Protein AF-A0ABD0JVI3-F1 (afdb_monomer)

Solvent-accessible surface area (backbone atoms only — not comparable to full-atom values): 17341 Å² total; per-residue (Å²): 143,83,84,86,80,84,86,84,85,86,85,84,91,76,81,87,86,94,75,92,79,89,82,86,84,87,78,83,86,76,82,77,77,78,81,74,70,76,71,63,60,69,48,57,58,53,52,58,70,74,50,75,84,80,76,81,70,103,67,80,91,77,68,73,41,68,15,70,78,82,75,46,75,31,49,61,92,53,28,76,65,41,72,42,73,41,70,68,42,36,59,75,66,72,39,78,67,63,40,38,25,27,53,67,56,49,54,51,51,62,71,44,29,77,44,62,76,41,45,52,67,81,77,37,55,66,47,48,78,75,34,64,59,58,36,50,51,40,52,54,30,49,38,45,50,59,50,44,60,53,39,78,73,29,71,68,41,54,74,71,42,62,76,59,79,43,61,94,48,59,59,51,76,74,44,60,62,52,36,21,60,49,54,68,72,32,36,81,86,50,46,48,66,52,48,52,51,51,49,49,54,52,47,44,42,37,70,71,74,31,68,78,43,42,74,69,42,31,61,27,91,82,54,90,61,81,61,74,42,46,83,73,40,90,62,36,39,64,39,91,88,75,66,51,43,31,42,38,72,60,49,71,78,42,97,64,59,66,68,57,54,54,52,50,55,51,52,57,56,60,63,64,67,77,79,74,78,130

InterPro domains:
  IPR025258 Rubicon Homology Domain [PF13901] (65-264)
  IPR025258 Rubicon Homology Domain [SM01175] (65-267)
  IPR051366 Differentially Expressed in FDCP 8 Homolog [PTHR12326] (61-270)

Sequence (278 aa):
MASKKRTLFDFEFSGGTVKKRKETENVPETSVPASTKPKEHKFQEQWRKKWPWLETSESDGSEARLCEYNGRYYCELCHWNDLMYIPAQILHNWDFEKRKVCRASKQFLKLMMKRAVIRVQDVNPMLFNYVEQLNDIKNLREELLVMKKYIMACPTAMKAKFLLQLSSRPHFVECSDRYSLQDLLDSDDTLIPDLVQVHSSWAQHIKTDCELCQGRGFICELCTNAEVLFPFDNIAVVCSCCSSVMHRICFAQKVMCPKCERRRKRKEQEGTSDSGGS

Secondary structure (DSSP, 8-state):
--------------SS--------PPPP--PPPP---HHHHHHHHHHHHH-TT-----------EE-TTT--EE-TTT---EEE--HHHHHHH-----EEE-HHHHHHHHHHTT---EEHHHH-TTHHHH-HHHHHHHHHHHHHHHHHHHHHT-HHHHHTTGGGGGTT-THHHH-SSEE-HHHHHSIIIIIHHHHHHHHHHHHHIIIII-HHHHTTSEE-TTSS--PEE-TT-TTEEE-TTT--EEEHHHHHT-SS-HHHHHHHHHHHHHHHTTS---

Structure (mmCIF, N/CA/C/O backbone):
data_AF-A0ABD0JVI3-F1
#
_entry.id   AF-A0ABD0JVI3-F1
#
loop_
_atom_site.group_PDB
_atom_site.id
_atom_site.type_symbol
_atom_site.label_atom_id
_atom_site.label_alt_id
_atom_site.label_comp_id
_atom_site.label_asym_id
_atom_site.label_entity_id
_atom_site.label_seq_id
_atom_site.pdbx_PDB_ins_code
_atom_site.Cartn_x
_atom_site.Cartn_y
_atom_site.Cartn_z
_atom_site.occupancy
_atom_site.B_iso_or_equiv
_atom_site.auth_seq_id
_atom_site.auth_comp_id
_atom_site.auth_asym_id
_atom_site.auth_atom_id
_atom_site.pdbx_PDB_model_num
ATOM 1 N N . MET A 1 1 ? 40.944 -8.364 -2.809 1.00 33.41 1 MET A N 1
ATOM 2 C CA . MET A 1 1 ? 40.485 -9.354 -1.813 1.00 33.41 1 MET A CA 1
ATOM 3 C C . MET A 1 1 ? 39.556 -8.657 -0.833 1.00 33.41 1 MET A C 1
ATOM 5 O O . MET A 1 1 ? 40.026 -7.901 0.002 1.00 33.41 1 MET A O 1
ATOM 9 N N . ALA A 1 2 ? 38.247 -8.838 -0.988 1.00 26.80 2 ALA A N 1
ATOM 10 C CA . ALA A 1 2 ? 37.247 -8.315 -0.063 1.00 26.80 2 ALA A CA 1
ATOM 11 C C . ALA A 1 2 ? 36.186 -9.405 0.121 1.00 26.80 2 ALA A C 1
ATOM 13 O O . ALA A 1 2 ? 35.444 -9.715 -0.806 1.00 26.80 2 ALA A O 1
ATOM 14 N N . SER A 1 3 ? 36.187 -10.042 1.291 1.00 26.81 3 SER A N 1
ATOM 15 C CA . SER A 1 3 ? 35.256 -11.110 1.655 1.00 26.81 3 SER A CA 1
ATOM 16 C C . SER A 1 3 ? 34.024 -10.482 2.315 1.00 26.81 3 SER A C 1
ATOM 18 O O . SER A 1 3 ? 34.158 -9.755 3.303 1.00 26.81 3 SER A O 1
ATOM 20 N N . LYS A 1 4 ? 32.827 -10.707 1.758 1.00 31.22 4 LYS A N 1
ATOM 21 C CA . LYS A 1 4 ? 31.562 -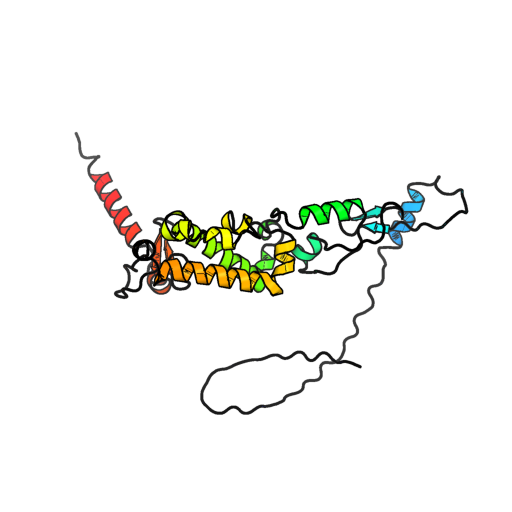10.287 2.382 1.00 31.22 4 LYS A CA 1
ATOM 22 C C . LYS A 1 4 ? 31.220 -11.271 3.503 1.00 31.22 4 LYS A C 1
ATOM 24 O O . LYS A 1 4 ? 30.925 -12.431 3.240 1.00 31.22 4 LYS A O 1
ATOM 29 N N . LYS A 1 5 ? 31.247 -10.799 4.752 1.00 28.02 5 LYS A N 1
ATOM 30 C CA . LYS A 1 5 ? 30.757 -11.543 5.920 1.00 28.02 5 LYS A CA 1
ATOM 31 C C . LYS A 1 5 ? 29.237 -11.417 5.996 1.00 28.02 5 LYS A C 1
ATOM 33 O O . LYS A 1 5 ? 28.717 -10.305 5.971 1.00 28.02 5 LYS A O 1
ATOM 38 N N . ARG A 1 6 ? 28.542 -12.547 6.113 1.00 29.38 6 ARG A N 1
ATOM 39 C CA . ARG A 1 6 ? 27.110 -12.617 6.423 1.00 29.38 6 ARG A CA 1
ATOM 40 C C . ARG A 1 6 ? 26.986 -12.777 7.941 1.00 29.38 6 ARG A C 1
ATOM 42 O O . ARG A 1 6 ? 27.551 -13.713 8.495 1.00 29.38 6 ARG A O 1
ATOM 49 N N . THR A 1 7 ? 26.330 -11.841 8.616 1.00 28.98 7 THR A N 1
ATOM 50 C CA . THR A 1 7 ? 26.060 -11.905 10.061 1.00 28.98 7 THR A CA 1
ATOM 51 C C . THR A 1 7 ? 24.630 -12.378 10.277 1.00 28.98 7 THR A C 1
ATOM 53 O O . THR A 1 7 ? 23.699 -11.659 9.926 1.00 28.98 7 THR A O 1
ATOM 56 N N . LEU A 1 8 ? 24.471 -13.577 10.833 1.00 28.83 8 LEU A N 1
ATOM 57 C CA . LEU A 1 8 ? 23.218 -14.064 11.412 1.00 28.83 8 LEU A CA 1
ATOM 58 C C . LEU A 1 8 ? 23.201 -13.680 12.898 1.00 28.83 8 LEU A C 1
ATOM 60 O O . LEU A 1 8 ? 24.200 -13.874 13.592 1.00 28.83 8 LEU A O 1
ATOM 64 N N . PHE A 1 9 ? 22.098 -13.091 13.356 1.00 26.09 9 PHE A N 1
ATOM 65 C CA . PHE A 1 9 ? 21.838 -12.788 14.762 1.00 26.09 9 PHE A CA 1
ATOM 66 C C . PHE A 1 9 ? 20.631 -13.612 15.202 1.00 26.09 9 PHE A C 1
ATOM 68 O O . PHE A 1 9 ? 19.505 -13.247 14.881 1.00 26.09 9 PHE A O 1
ATOM 75 N N . ASP A 1 10 ? 20.877 -14.682 15.953 1.00 27.50 10 ASP A N 1
ATOM 76 C CA . ASP A 1 10 ? 19.831 -15.372 16.702 1.00 27.50 10 ASP A CA 1
ATOM 77 C C . ASP A 1 10 ? 19.814 -14.830 18.137 1.00 27.50 10 ASP A C 1
ATOM 79 O O . ASP A 1 10 ? 20.847 -14.764 18.811 1.00 27.50 10 ASP A O 1
ATOM 83 N N . PHE A 1 11 ? 18.637 -14.404 18.593 1.00 25.98 11 PHE A N 1
ATOM 84 C CA . PHE A 1 11 ? 18.375 -13.997 19.972 1.00 25.98 11 PHE A CA 1
ATOM 85 C C . PHE A 1 11 ? 17.421 -15.010 20.608 1.00 25.98 11 PHE A C 1
ATOM 87 O O . PHE A 1 11 ? 16.213 -14.942 20.397 1.00 25.98 11 PHE A O 1
ATOM 94 N N . GLU A 1 12 ? 17.952 -15.911 21.432 1.00 26.77 12 GLU A N 1
ATOM 95 C CA . GLU A 1 12 ? 17.144 -16.668 22.391 1.00 26.77 12 GLU A CA 1
ATOM 96 C C . GLU A 1 12 ? 17.193 -15.987 23.764 1.00 26.77 12 GLU A C 1
ATOM 98 O O . GLU A 1 12 ? 18.259 -15.699 24.316 1.00 26.77 12 GLU A O 1
ATOM 103 N N . PHE A 1 13 ? 16.009 -15.697 24.309 1.00 27.11 13 PHE A N 1
ATOM 104 C CA . PHE A 1 13 ? 15.822 -15.054 25.605 1.00 27.11 13 PHE A CA 1
ATOM 105 C C . PHE A 1 13 ? 15.526 -16.096 26.687 1.00 27.11 13 PHE A C 1
ATOM 107 O O . PHE A 1 13 ? 14.395 -16.554 26.829 1.00 27.11 13 PHE A O 1
ATOM 114 N N . SER A 1 14 ? 16.518 -16.381 27.530 1.00 27.84 14 SER A N 1
ATOM 115 C CA . SER A 1 14 ? 16.278 -16.862 28.893 1.00 27.84 14 SER A CA 1
ATOM 116 C C . SER A 1 14 ? 17.478 -16.567 29.798 1.00 27.84 14 SER A C 1
ATOM 118 O O . SER A 1 14 ? 18.536 -17.163 29.641 1.00 27.84 14 SER A O 1
ATOM 120 N N . GLY A 1 15 ? 17.285 -15.651 30.754 1.00 28.50 15 GLY A N 1
ATOM 121 C CA . GLY A 1 15 ? 18.024 -15.569 32.020 1.00 28.50 15 GLY A CA 1
ATOM 122 C C . GLY A 1 15 ? 19.539 -15.322 31.980 1.00 28.50 15 GLY A C 1
ATOM 123 O O . GLY A 1 15 ? 20.313 -16.264 31.986 1.00 28.50 15 GLY A O 1
ATOM 124 N N . GLY A 1 16 ? 19.939 -14.050 32.118 1.00 31.72 16 GLY A N 1
ATOM 125 C CA . GLY A 1 16 ? 21.128 -13.616 32.873 1.00 31.72 16 GLY A CA 1
ATOM 126 C C . GLY A 1 16 ? 22.520 -14.075 32.401 1.00 31.72 16 GLY A C 1
ATOM 127 O O . GLY A 1 16 ? 22.910 -15.216 32.590 1.00 31.72 16 GLY A O 1
ATOM 128 N N . THR A 1 17 ? 23.339 -13.101 31.979 1.00 26.56 17 THR A N 1
ATOM 129 C CA . THR A 1 17 ? 24.776 -13.148 31.601 1.00 26.56 17 THR A CA 1
ATOM 130 C C . THR A 1 17 ? 25.114 -13.476 30.137 1.00 26.56 17 THR A C 1
ATOM 132 O O . THR A 1 17 ? 25.025 -14.600 29.660 1.00 26.56 17 THR A O 1
ATOM 135 N N . VAL A 1 18 ? 25.580 -12.440 29.426 1.00 25.59 18 VAL A N 1
ATOM 136 C CA . VAL A 1 18 ? 26.026 -12.470 28.024 1.00 25.59 18 VAL A CA 1
ATOM 137 C C . VAL A 1 18 ? 27.458 -13.009 27.943 1.00 25.59 18 VAL A C 1
ATOM 139 O O . VAL A 1 18 ? 28.396 -12.355 28.400 1.00 25.59 18 VAL A O 1
ATOM 142 N N . LYS A 1 19 ? 27.656 -14.169 27.306 1.00 27.31 19 LYS A N 1
ATOM 143 C CA . LYS A 1 19 ? 28.977 -14.647 26.862 1.00 27.31 19 LYS A CA 1
ATOM 144 C C . LYS A 1 19 ? 28.991 -14.779 25.337 1.00 27.31 19 LYS A C 1
ATOM 146 O O . LYS A 1 19 ? 28.257 -15.575 24.768 1.00 27.31 19 LYS A O 1
ATOM 151 N N . LYS A 1 20 ? 29.853 -13.995 24.678 1.00 26.52 20 LYS A N 1
ATOM 152 C CA . LYS A 1 20 ? 30.135 -14.074 23.233 1.00 26.52 20 LYS A CA 1
ATOM 153 C C . LYS A 1 20 ? 30.897 -15.367 22.930 1.00 26.52 20 LYS A C 1
ATOM 155 O O . LYS A 1 20 ? 32.053 -15.486 23.333 1.00 26.52 20 LYS A O 1
ATOM 160 N N . ARG A 1 21 ? 30.306 -16.286 22.165 1.00 25.83 21 ARG A N 1
ATOM 161 C CA . ARG A 1 21 ? 31.042 -17.380 21.515 1.00 25.83 21 ARG A CA 1
ATOM 162 C C . ARG A 1 21 ? 31.181 -17.059 20.026 1.00 25.83 21 ARG A C 1
ATOM 164 O O . ARG A 1 21 ? 30.197 -16.738 19.373 1.00 25.83 21 ARG A O 1
ATOM 171 N N . LYS A 1 22 ? 32.416 -17.064 19.514 1.00 27.80 22 LYS A N 1
ATOM 172 C CA . LYS A 1 22 ? 32.714 -17.006 18.076 1.00 27.80 22 LYS A CA 1
ATOM 173 C C . LYS A 1 22 ? 32.883 -18.444 17.600 1.00 27.80 22 LYS A C 1
ATOM 175 O O . LYS A 1 22 ? 33.855 -19.077 17.997 1.00 27.80 22 LYS A O 1
ATOM 180 N N . GLU A 1 23 ? 31.987 -18.923 16.753 1.00 26.25 23 GLU A N 1
ATOM 181 C CA . GLU A 1 23 ? 32.230 -20.105 15.927 1.00 26.25 23 GLU A CA 1
ATOM 182 C C . GLU A 1 23 ? 32.346 -19.636 14.473 1.00 26.25 23 GLU A C 1
ATOM 184 O O . GLU A 1 23 ? 31.558 -18.821 13.994 1.00 26.25 23 GLU A O 1
ATOM 189 N N . THR A 1 24 ? 33.425 -20.052 13.815 1.00 26.64 24 THR A N 1
ATOM 190 C CA . THR A 1 24 ? 33.728 -19.746 12.415 1.00 26.64 24 THR A CA 1
ATOM 191 C C . THR A 1 24 ? 33.641 -21.044 11.631 1.00 26.64 24 THR A C 1
ATOM 193 O O . THR A 1 24 ? 34.538 -21.877 11.749 1.00 26.64 24 THR A O 1
ATOM 196 N N . GLU A 1 25 ? 32.595 -21.212 10.828 1.00 27.98 25 GLU A N 1
ATOM 197 C CA . GLU A 1 25 ? 32.540 -22.273 9.824 1.00 27.98 25 GLU A CA 1
ATOM 198 C C . GLU A 1 25 ? 33.025 -21.743 8.471 1.00 27.98 25 GLU A C 1
ATOM 200 O O . GLU A 1 25 ? 32.581 -20.698 7.989 1.00 27.98 25 GLU A O 1
ATOM 205 N N . ASN A 1 26 ? 33.967 -22.470 7.867 1.00 27.17 26 ASN A N 1
ATOM 206 C CA . ASN A 1 26 ? 34.403 -22.270 6.489 1.00 27.17 26 ASN A CA 1
ATOM 207 C C . ASN A 1 26 ? 33.491 -23.086 5.567 1.00 27.17 26 ASN A C 1
ATOM 209 O O . ASN A 1 26 ? 33.510 -24.314 5.614 1.00 27.17 26 ASN A O 1
ATOM 213 N N . VAL A 1 27 ? 32.740 -22.409 4.698 1.00 29.73 27 VAL A N 1
ATOM 214 C CA . VAL A 1 27 ? 31.990 -23.045 3.606 1.00 29.73 27 VAL A CA 1
ATOM 215 C C . VAL A 1 27 ? 32.856 -23.002 2.338 1.00 29.73 27 VAL A C 1
ATOM 217 O O . VAL A 1 27 ? 33.353 -21.924 2.002 1.00 29.73 27 VAL A O 1
ATOM 220 N N . PRO A 1 28 ? 33.075 -24.128 1.632 1.00 25.33 28 PRO A N 1
ATOM 221 C CA . PRO A 1 28 ? 33.889 -24.139 0.422 1.00 25.33 28 PRO A CA 1
ATOM 222 C C . PRO A 1 28 ? 33.171 -23.450 -0.748 1.00 25.33 28 PRO A C 1
ATOM 224 O O . PRO A 1 28 ? 31.979 -23.659 -0.973 1.00 25.33 28 PRO A O 1
ATOM 227 N N . GLU A 1 29 ? 33.917 -22.643 -1.509 1.00 25.50 29 GLU A N 1
ATOM 228 C CA . GLU A 1 29 ? 33.473 -22.021 -2.761 1.00 25.50 29 GLU A CA 1
ATOM 229 C C . GLU A 1 29 ? 33.146 -23.099 -3.805 1.00 25.50 29 GLU A C 1
ATOM 231 O O . GLU A 1 29 ? 34.035 -23.676 -4.431 1.00 25.50 29 GLU A O 1
ATOM 236 N N . THR A 1 30 ? 31.860 -23.356 -4.038 1.00 28.44 30 THR A N 1
ATOM 237 C CA . THR A 1 30 ? 31.423 -24.032 -5.262 1.00 28.44 30 THR A CA 1
ATOM 238 C C . THR A 1 30 ? 31.371 -23.003 -6.384 1.00 28.44 30 THR A C 1
ATOM 240 O O . THR A 1 30 ? 30.530 -22.101 -6.384 1.00 28.44 30 THR A O 1
ATOM 243 N N . SER A 1 31 ? 32.294 -23.134 -7.331 1.00 28.42 31 SER A N 1
ATOM 244 C CA . SER A 1 31 ? 32.354 -22.361 -8.564 1.00 28.42 31 SER A CA 1
ATOM 245 C C . SER A 1 31 ? 31.049 -22.491 -9.356 1.00 28.42 31 SER A C 1
ATOM 247 O O . SER A 1 31 ? 30.646 -23.572 -9.781 1.00 28.42 31 SER A O 1
ATOM 249 N N . VAL A 1 32 ? 30.376 -21.361 -9.568 1.00 28.97 32 VAL A N 1
ATOM 250 C CA . VAL A 1 32 ? 29.247 -21.261 -10.498 1.00 28.97 32 VAL A CA 1
ATOM 251 C C . VAL A 1 32 ? 29.809 -21.379 -11.922 1.00 28.97 32 VAL A C 1
ATOM 253 O O . VAL A 1 32 ? 30.699 -20.597 -12.271 1.00 28.97 32 VAL A O 1
ATOM 256 N N . PRO A 1 33 ? 29.339 -22.311 -12.773 1.00 25.81 33 PRO A N 1
ATOM 257 C CA . PRO A 1 33 ? 29.774 -22.355 -14.160 1.00 25.81 33 PRO A CA 1
ATOM 258 C C . PRO A 1 33 ? 29.247 -21.119 -14.891 1.00 25.81 33 PRO A C 1
ATOM 260 O O . PRO A 1 33 ? 28.065 -20.784 -14.789 1.00 25.81 33 PRO A O 1
ATOM 263 N N . ALA A 1 34 ? 30.120 -20.458 -15.651 1.00 29.52 34 ALA A N 1
ATOM 264 C CA . ALA A 1 34 ? 29.747 -19.393 -16.570 1.00 29.52 34 ALA A CA 1
ATOM 265 C C . ALA A 1 34 ? 28.571 -19.850 -17.447 1.00 29.52 34 ALA A C 1
ATOM 267 O O . ALA A 1 34 ? 28.660 -20.882 -18.118 1.00 29.52 34 ALA A O 1
ATOM 268 N N . SER A 1 35 ? 27.469 -19.092 -17.440 1.00 28.09 35 SER A N 1
ATOM 269 C CA . SER A 1 35 ? 26.328 -19.372 -18.306 1.00 28.09 35 SER A CA 1
ATOM 270 C C . SER A 1 35 ? 26.786 -19.229 -19.754 1.00 28.09 35 SER A C 1
ATOM 272 O O . SER A 1 35 ? 26.953 -18.123 -20.277 1.00 28.09 35 SER A O 1
ATOM 274 N N . THR A 1 36 ? 27.032 -20.358 -20.406 1.00 34.19 36 THR A N 1
ATOM 275 C CA . THR A 1 36 ? 27.222 -20.405 -21.847 1.00 34.19 36 THR A CA 1
ATOM 276 C C . THR A 1 36 ? 25.975 -19.820 -22.510 1.00 34.19 36 THR A C 1
ATOM 278 O O . THR A 1 36 ? 24.863 -19.934 -21.993 1.00 34.19 36 THR A O 1
ATOM 281 N N . LYS A 1 37 ? 26.165 -19.159 -23.655 1.00 36.03 37 LYS A N 1
ATOM 282 C CA . LYS A 1 37 ? 25.135 -18.495 -24.467 1.00 36.03 37 LYS A CA 1
ATOM 283 C C . LYS A 1 37 ? 24.654 -19.386 -25.637 1.00 36.03 37 LYS A C 1
ATOM 285 O O . LYS A 1 37 ? 24.799 -18.988 -26.790 1.00 36.03 37 LYS A O 1
ATOM 290 N N . PRO A 1 38 ? 24.077 -20.590 -25.441 1.00 29.91 38 PRO A N 1
ATOM 291 C CA . PRO A 1 38 ? 23.700 -21.443 -26.569 1.00 29.91 38 PRO A CA 1
ATOM 292 C C . PRO A 1 38 ? 22.434 -20.967 -27.306 1.00 29.91 38 PRO A C 1
ATOM 294 O O . PRO A 1 38 ? 22.152 -21.453 -28.399 1.00 29.91 38 PRO A O 1
ATOM 297 N N . LYS A 1 39 ? 21.663 -20.016 -26.753 1.00 36.94 39 LYS A N 1
ATOM 298 C CA . LYS A 1 39 ? 20.431 -19.498 -27.386 1.00 36.94 39 LYS A CA 1
ATOM 299 C C . LYS A 1 39 ? 20.662 -18.333 -28.355 1.00 36.94 39 LYS A C 1
ATOM 301 O O . LYS A 1 39 ? 19.826 -18.103 -29.220 1.00 36.94 39 LYS A O 1
ATOM 306 N N . GLU A 1 40 ? 21.787 -17.633 -28.236 1.00 42.22 40 GLU A N 1
ATOM 307 C CA . GLU A 1 40 ? 22.090 -16.436 -29.032 1.00 42.22 40 GLU A CA 1
ATOM 308 C C . GLU A 1 40 ? 22.545 -16.814 -30.457 1.00 42.22 40 GLU A C 1
ATOM 310 O O . GLU A 1 40 ? 22.120 -16.207 -31.437 1.00 42.22 40 GLU A O 1
ATOM 315 N N . HIS A 1 41 ? 23.293 -17.915 -30.590 1.00 42.81 41 HIS A N 1
ATOM 316 C CA . HIS A 1 41 ? 23.870 -18.362 -31.864 1.00 42.81 41 HIS A CA 1
ATOM 317 C C . HIS A 1 41 ? 22.848 -19.022 -32.815 1.00 42.81 41 HIS A C 1
ATOM 319 O O . HIS A 1 41 ? 22.836 -18.747 -34.012 1.00 42.81 41 HIS A O 1
ATOM 325 N N . LYS A 1 42 ? 21.930 -19.854 -32.292 1.00 41.06 42 LYS A N 1
ATOM 326 C CA . LYS A 1 42 ? 20.936 -20.577 -33.120 1.00 41.06 42 LYS A CA 1
ATOM 327 C C . LYS A 1 42 ? 19.895 -19.665 -33.785 1.00 41.06 42 LYS A C 1
ATOM 329 O O . LYS A 1 42 ? 19.273 -20.065 -34.765 1.00 41.06 42 LYS A O 1
ATOM 334 N N . PHE A 1 43 ? 19.682 -18.457 -33.262 1.00 45.91 43 PHE A N 1
ATOM 335 C CA . PHE A 1 43 ? 18.691 -17.520 -33.798 1.00 45.91 43 PHE A CA 1
ATOM 336 C C . PHE A 1 43 ? 19.290 -16.520 -34.801 1.00 45.91 43 PHE A C 1
ATOM 338 O O . PHE A 1 43 ? 18.611 -16.135 -35.753 1.00 45.91 43 PHE A O 1
ATOM 345 N N . GLN A 1 44 ? 20.576 -16.168 -34.665 1.00 47.25 44 GLN A N 1
ATOM 346 C CA . GLN A 1 44 ? 21.300 -15.369 -35.668 1.00 47.25 44 GLN A CA 1
ATOM 347 C C . GLN A 1 44 ? 21.302 -16.047 -37.055 1.00 47.25 44 GLN A C 1
ATOM 349 O O . GLN A 1 44 ? 21.177 -15.375 -38.079 1.00 47.25 44 GLN A O 1
ATOM 354 N N . GLU A 1 45 ? 21.342 -17.382 -37.104 1.00 48.72 45 GLU A N 1
ATOM 355 C CA . GLU A 1 45 ? 21.198 -18.152 -38.351 1.00 48.72 45 GLU A CA 1
ATOM 356 C C . GLU A 1 45 ? 19.783 -18.083 -38.955 1.00 48.72 45 GLU A C 1
ATOM 358 O O . GLU A 1 45 ? 19.630 -18.054 -40.177 1.00 48.72 45 GLU A O 1
ATOM 363 N N . GLN A 1 46 ? 18.733 -18.018 -38.125 1.00 47.62 46 GLN A N 1
ATOM 364 C CA . GLN A 1 46 ? 17.357 -17.811 -38.602 1.00 47.62 46 GLN A CA 1
ATOM 365 C C . GLN A 1 46 ? 17.156 -16.412 -39.197 1.00 47.62 46 GLN A C 1
ATOM 367 O O . GLN A 1 46 ? 16.352 -16.254 -40.115 1.00 47.62 46 GLN A O 1
ATOM 372 N N . TRP A 1 47 ? 17.899 -15.415 -38.712 1.00 54.09 47 TRP A N 1
ATOM 373 C CA . TRP A 1 47 ? 17.864 -14.041 -39.215 1.00 54.09 47 TRP A CA 1
ATOM 374 C C . TRP A 1 47 ? 18.371 -13.952 -40.661 1.00 54.09 47 TRP A C 1
ATOM 376 O O . TRP A 1 47 ? 17.658 -13.442 -41.526 1.00 54.09 47 TRP A O 1
ATOM 386 N N . ARG A 1 48 ? 19.531 -14.564 -40.947 1.00 51.97 48 ARG A N 1
ATOM 387 C CA . ARG A 1 48 ? 20.106 -14.656 -42.306 1.00 51.97 48 ARG A CA 1
ATOM 388 C C . ARG A 1 48 ? 19.174 -15.343 -43.308 1.00 51.97 48 ARG A C 1
ATOM 390 O O . ARG A 1 48 ? 19.102 -14.944 -44.462 1.00 51.97 48 ARG A O 1
ATOM 397 N N . LYS A 1 49 ? 18.400 -16.336 -42.859 1.00 55.44 49 LYS A N 1
ATOM 398 C CA . LYS A 1 49 ? 17.440 -17.054 -43.716 1.00 55.44 49 LYS A CA 1
ATOM 399 C C . LYS A 1 49 ? 16.167 -16.264 -44.028 1.00 55.44 49 LYS A C 1
ATOM 401 O O . LYS A 1 49 ? 15.520 -16.549 -45.031 1.00 55.44 49 LYS A O 1
ATOM 406 N N . LYS A 1 50 ? 15.768 -15.316 -43.173 1.00 45.38 50 LYS A N 1
ATOM 407 C CA . LYS A 1 50 ? 14.468 -14.630 -43.277 1.00 45.38 50 LYS A CA 1
ATOM 408 C C . LYS A 1 50 ? 14.508 -13.366 -44.144 1.00 45.38 50 LYS A C 1
ATOM 410 O O . LYS A 1 50 ? 13.444 -12.891 -44.527 1.00 45.38 50 LYS A O 1
ATOM 415 N N . TRP A 1 51 ? 15.694 -12.837 -44.463 1.00 50.38 51 TRP A N 1
ATOM 416 C CA . TRP A 1 51 ? 15.850 -11.630 -45.289 1.00 50.38 51 TRP A CA 1
ATOM 417 C C . TRP A 1 51 ? 17.090 -11.700 -46.215 1.00 50.38 51 TRP A C 1
ATOM 419 O O . TRP A 1 51 ? 18.057 -10.970 -46.004 1.00 50.38 51 TRP A O 1
ATOM 429 N N . PRO A 1 52 ? 17.084 -12.571 -47.245 1.00 45.66 52 PRO A N 1
ATOM 430 C CA . PRO A 1 52 ? 18.277 -12.910 -48.042 1.00 45.66 52 PRO A CA 1
ATOM 431 C C . PRO A 1 52 ? 18.860 -11.769 -48.893 1.00 45.66 52 PRO A C 1
ATOM 433 O O . PRO A 1 52 ? 19.968 -11.875 -49.395 1.00 45.66 52 PRO A O 1
ATOM 436 N N . TRP A 1 53 ? 18.115 -10.680 -49.086 1.00 44.16 53 TRP A N 1
ATOM 437 C CA . TRP A 1 53 ? 18.491 -9.531 -49.924 1.00 44.16 53 TRP A CA 1
ATOM 438 C C . TRP A 1 53 ? 19.133 -8.376 -49.138 1.00 44.16 53 TRP A C 1
ATOM 440 O O . TRP A 1 53 ? 19.391 -7.322 -49.709 1.00 44.16 53 TRP A O 1
ATOM 450 N N . LEU A 1 54 ? 19.404 -8.551 -47.838 1.00 44.44 54 LEU A N 1
ATOM 451 C CA . LEU A 1 54 ? 20.213 -7.614 -47.041 1.00 44.44 54 LEU A CA 1
ATOM 452 C C . LEU A 1 54 ? 21.714 -7.968 -47.081 1.00 44.44 54 LEU A C 1
ATOM 454 O O . LEU A 1 54 ? 22.444 -7.688 -46.138 1.00 44.44 54 LEU A O 1
ATOM 458 N N . GLU A 1 55 ? 22.174 -8.616 -48.149 1.00 48.16 55 GLU A N 1
ATOM 459 C CA . GLU A 1 55 ? 23.583 -8.945 -48.378 1.00 48.16 55 GLU A CA 1
ATOM 460 C C . GLU A 1 55 ? 24.057 -8.308 -49.688 1.00 48.16 55 GLU A C 1
ATOM 462 O O . GLU A 1 55 ? 24.357 -9.009 -50.639 1.00 48.16 55 GLU A O 1
ATOM 467 N N . THR A 1 56 ? 24.125 -6.975 -49.745 1.00 45.97 56 THR A N 1
ATOM 468 C CA . THR A 1 56 ? 25.062 -6.260 -50.636 1.00 45.97 56 THR A CA 1
ATOM 469 C C . THR A 1 56 ? 25.228 -4.810 -50.184 1.00 45.97 56 THR A C 1
ATOM 471 O O . THR A 1 56 ? 24.583 -3.904 -50.706 1.00 45.97 56 THR A O 1
ATOM 474 N N . SER A 1 57 ? 26.115 -4.602 -49.217 1.00 39.06 57 SER A N 1
ATOM 475 C CA . SER A 1 57 ? 27.045 -3.467 -49.181 1.00 39.06 57 SER A CA 1
ATOM 476 C C . SER A 1 57 ? 28.030 -3.723 -48.043 1.00 39.06 57 SER A C 1
ATOM 478 O O . SER A 1 57 ? 27.625 -3.772 -46.883 1.00 39.06 57 SER A O 1
ATOM 480 N N . GLU A 1 58 ? 29.311 -3.905 -48.366 1.00 48.91 58 GLU A N 1
ATOM 481 C CA . GLU A 1 58 ? 30.425 -3.923 -47.407 1.00 48.91 58 GLU A CA 1
ATOM 482 C C . GLU A 1 58 ? 30.625 -2.527 -46.787 1.00 48.91 58 GLU A C 1
ATOM 484 O O . GLU A 1 58 ? 31.634 -1.856 -46.993 1.00 48.91 58 GLU A O 1
ATOM 489 N N . SER A 1 59 ? 29.633 -2.061 -46.032 1.00 43.47 59 SER A N 1
ATOM 490 C CA . SER A 1 59 ? 29.702 -0.825 -45.265 1.00 43.47 59 SER A CA 1
ATOM 491 C C . SER A 1 59 ? 28.958 -0.989 -43.940 1.00 43.47 59 SER A C 1
ATOM 493 O O . SER A 1 59 ? 27.731 -0.967 -43.893 1.00 43.47 59 SER A O 1
ATOM 495 N N . ASP A 1 60 ? 29.771 -1.106 -42.895 1.00 46.03 60 ASP A N 1
ATOM 496 C CA . ASP A 1 60 ? 29.493 -0.879 -41.476 1.00 46.03 60 ASP A CA 1
ATOM 497 C C . ASP A 1 60 ? 28.601 -1.903 -40.741 1.00 46.03 60 ASP A C 1
ATOM 499 O O . ASP A 1 60 ? 27.381 -1.992 -40.893 1.00 46.03 60 ASP A O 1
ATOM 503 N N . GLY A 1 61 ? 29.259 -2.710 -39.907 1.00 56.50 61 GLY A N 1
ATOM 504 C CA . GLY A 1 61 ? 28.684 -3.822 -39.159 1.00 56.50 61 GLY A CA 1
ATOM 505 C C . GLY A 1 61 ? 27.827 -3.373 -37.981 1.00 56.50 61 GLY A C 1
ATOM 506 O O . GLY A 1 61 ? 28.291 -3.352 -36.845 1.00 56.50 61 GLY A O 1
ATOM 507 N N . SER A 1 62 ? 26.552 -3.083 -38.226 1.00 64.50 62 SER A N 1
ATOM 508 C CA . SER A 1 62 ? 25.606 -2.810 -37.141 1.00 64.50 62 SER A CA 1
ATOM 509 C C . SER A 1 62 ? 24.944 -4.119 -36.676 1.00 64.50 62 SER A C 1
ATOM 511 O O . SER A 1 62 ? 24.056 -4.655 -37.348 1.00 64.50 62 SER A O 1
ATOM 513 N N . GLU A 1 63 ? 25.379 -4.663 -35.536 1.00 83.00 63 GLU A N 1
ATOM 514 C CA . GLU A 1 63 ? 24.783 -5.864 -34.935 1.00 83.00 63 GLU A CA 1
ATOM 515 C C . GLU A 1 63 ? 23.388 -5.547 -34.363 1.00 83.00 63 GLU A C 1
ATOM 517 O O . GLU A 1 63 ? 23.176 -4.538 -33.682 1.00 83.00 63 GLU A O 1
ATOM 522 N N . ALA A 1 64 ? 22.407 -6.415 -34.627 1.00 90.56 64 ALA A N 1
ATOM 523 C CA . ALA A 1 64 ? 21.059 -6.249 -34.093 1.00 90.56 64 ALA A CA 1
ATOM 524 C C . ALA A 1 64 ? 21.046 -6.405 -32.559 1.00 90.56 64 ALA A C 1
ATOM 526 O O . ALA A 1 64 ? 21.550 -7.382 -32.010 1.00 90.56 64 ALA A O 1
ATOM 527 N N . ARG A 1 65 ? 20.402 -5.471 -31.852 1.00 94.56 65 ARG A N 1
ATOM 528 C CA . ARG A 1 65 ? 20.363 -5.411 -30.380 1.00 94.56 65 ARG A CA 1
ATOM 529 C C . ARG A 1 65 ? 19.014 -5.889 -29.841 1.00 94.56 65 ARG A C 1
ATOM 531 O O . ARG A 1 65 ? 17.967 -5.439 -30.310 1.00 94.56 65 ARG A O 1
ATOM 538 N N . LEU A 1 66 ? 19.026 -6.778 -28.847 1.00 96.31 66 LEU A N 1
ATOM 539 C CA . LEU A 1 66 ? 17.821 -7.305 -28.196 1.00 96.31 66 LEU A CA 1
ATOM 540 C C . LEU A 1 66 ? 17.278 -6.328 -27.143 1.00 96.31 66 LEU A C 1
ATOM 542 O O . LEU A 1 66 ? 17.997 -5.942 -26.227 1.00 96.31 66 LEU A O 1
ATOM 546 N N . CYS A 1 67 ? 15.987 -5.997 -27.225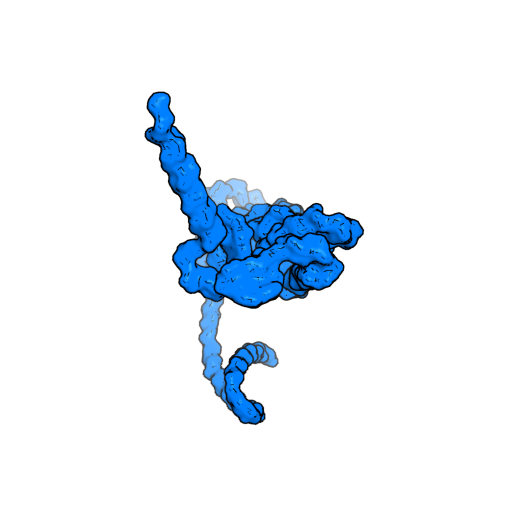 1.00 97.38 67 CYS A N 1
ATOM 547 C CA . CYS A 1 67 ? 15.274 -5.306 -26.155 1.00 97.38 67 CYS A CA 1
ATOM 548 C C . CYS A 1 67 ? 14.724 -6.317 -25.142 1.00 97.38 67 CYS A C 1
ATOM 550 O O . CYS A 1 67 ? 13.791 -7.063 -25.445 1.00 97.38 67 CYS A O 1
ATOM 552 N N . GLU A 1 68 ? 15.218 -6.274 -23.908 1.00 96.88 68 GLU A N 1
ATOM 553 C CA . GLU A 1 68 ? 14.819 -7.226 -22.860 1.00 96.88 68 GLU A CA 1
ATOM 554 C C . GLU A 1 68 ? 13.389 -7.007 -22.333 1.00 96.88 68 GLU A C 1
ATOM 556 O O . GLU A 1 68 ? 12.820 -7.899 -21.714 1.00 96.88 68 GLU A O 1
ATOM 561 N N . TYR A 1 69 ? 12.771 -5.851 -22.605 1.00 96.88 69 TYR A N 1
ATOM 562 C CA . TYR A 1 69 ? 11.383 -5.587 -22.208 1.00 96.88 69 TYR A CA 1
ATOM 563 C C . TYR A 1 69 ? 10.356 -6.313 -23.088 1.00 96.88 69 TYR A C 1
ATOM 565 O O . TYR A 1 69 ? 9.400 -6.883 -22.574 1.00 96.88 69 TYR A O 1
ATOM 573 N N . ASN A 1 70 ? 10.525 -6.269 -24.413 1.00 95.31 70 ASN A N 1
ATOM 574 C CA . ASN A 1 70 ? 9.540 -6.807 -25.360 1.00 95.31 70 ASN A CA 1
ATOM 575 C C . ASN A 1 70 ? 10.043 -8.017 -26.164 1.00 95.31 70 ASN A C 1
ATOM 577 O O . ASN A 1 70 ? 9.293 -8.556 -26.978 1.00 95.31 70 ASN A O 1
ATOM 581 N N . GLY A 1 71 ? 11.302 -8.423 -25.965 1.00 95.12 71 GLY A N 1
ATOM 582 C CA . GLY A 1 71 ? 11.911 -9.595 -26.592 1.00 95.12 71 GLY A CA 1
ATOM 583 C C . GLY A 1 71 ? 12.216 -9.449 -28.085 1.00 95.12 71 GLY A C 1
ATOM 584 O O . GLY A 1 71 ? 12.435 -10.456 -28.753 1.00 95.12 71 GLY A O 1
ATOM 585 N N . ARG A 1 72 ? 12.201 -8.228 -28.641 1.00 95.25 72 ARG A N 1
ATOM 586 C CA . ARG A 1 72 ? 12.442 -7.979 -30.075 1.00 95.25 72 ARG A CA 1
ATOM 587 C C . ARG A 1 72 ? 13.834 -7.404 -30.330 1.00 95.25 72 ARG A C 1
ATOM 589 O O . ARG A 1 72 ? 14.385 -6.697 -29.489 1.00 95.25 72 ARG A O 1
ATOM 596 N N . TYR A 1 73 ? 14.368 -7.678 -31.518 1.00 95.00 73 TYR A N 1
ATOM 597 C CA . TYR A 1 73 ? 15.640 -7.132 -31.994 1.00 95.00 73 TYR A CA 1
ATOM 598 C C . TYR A 1 73 ? 15.442 -5.818 -32.753 1.00 95.00 73 TYR A C 1
ATOM 600 O O . TYR A 1 73 ? 14.440 -5.635 -33.446 1.00 95.00 73 TYR A O 1
ATOM 608 N N . TYR A 1 74 ? 16.411 -4.916 -32.627 1.00 94.00 74 TYR A N 1
ATOM 609 C CA . TYR A 1 74 ? 16.384 -3.562 -33.171 1.00 94.00 74 TYR A CA 1
ATOM 610 C C . TYR A 1 74 ? 17.756 -3.173 -33.728 1.00 94.00 74 TYR A C 1
ATOM 612 O O . TYR A 1 74 ? 18.782 -3.608 -33.209 1.00 94.00 74 TYR A O 1
ATOM 620 N N . CYS A 1 75 ? 17.782 -2.313 -34.748 1.00 93.88 75 CYS A N 1
ATOM 621 C CA . CYS A 1 75 ? 19.027 -1.704 -35.215 1.00 93.88 75 CYS A CA 1
ATOM 622 C C . CYS A 1 75 ? 19.578 -0.695 -34.192 1.00 93.88 75 CYS A C 1
ATOM 624 O O . CYS A 1 75 ? 18.887 -0.273 -33.254 1.00 93.88 75 CYS A O 1
ATOM 626 N N . GLU A 1 76 ? 20.813 -0.250 -34.405 1.00 91.88 76 GLU A N 1
ATOM 627 C CA . GLU A 1 76 ? 21.504 0.665 -33.494 1.00 91.88 76 GLU A CA 1
ATOM 628 C C . GLU A 1 76 ? 20.851 2.047 -33.391 1.00 91.88 76 GLU A C 1
ATOM 630 O O . GLU A 1 76 ? 20.936 2.681 -32.343 1.00 91.88 76 GLU A O 1
ATOM 635 N N . LEU A 1 77 ? 20.116 2.491 -34.416 1.00 91.25 77 LEU A N 1
ATOM 636 C CA . LEU A 1 77 ? 19.358 3.748 -34.380 1.00 91.25 77 LEU A CA 1
ATOM 637 C C . LEU A 1 77 ? 18.124 3.663 -33.464 1.00 91.25 77 LEU A C 1
ATOM 639 O O . LEU A 1 77 ? 17.740 4.649 -32.825 1.00 91.25 77 LEU A O 1
ATOM 643 N N . CYS A 1 78 ? 17.511 2.480 -33.368 1.00 92.81 78 CYS A N 1
ATOM 644 C CA . CYS A 1 78 ? 16.310 2.235 -32.567 1.00 92.81 78 CYS A CA 1
ATOM 645 C C . CYS A 1 78 ? 16.622 1.763 -31.138 1.00 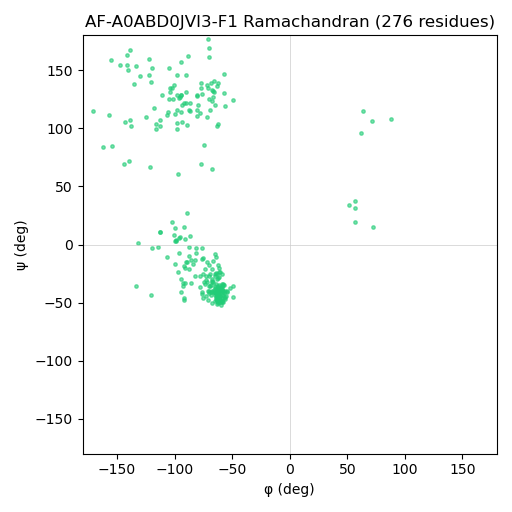92.81 78 CYS A C 1
ATOM 647 O O . CYS A 1 78 ? 15.757 1.842 -30.256 1.00 92.81 78 CYS A O 1
ATOM 649 N N . HIS A 1 79 ? 17.841 1.278 -30.890 1.00 96.44 79 HIS A N 1
ATOM 650 C CA . HIS A 1 79 ? 18.232 0.684 -29.617 1.00 96.44 79 HIS A CA 1
ATOM 651 C C . HIS A 1 79 ? 19.625 1.129 -29.175 1.00 96.44 79 HIS A C 1
ATOM 653 O O . HIS A 1 79 ? 20.645 0.607 -29.618 1.00 96.44 79 HIS A O 1
ATOM 659 N N . TRP A 1 80 ? 19.670 2.064 -28.228 1.00 95.00 80 TRP A N 1
ATOM 660 C CA . TRP A 1 80 ? 20.909 2.696 -27.755 1.00 95.00 80 TRP A CA 1
ATOM 661 C C . TRP A 1 80 ? 21.541 1.987 -26.552 1.00 95.00 80 TRP A C 1
ATOM 663 O O . TRP A 1 80 ? 22.396 2.555 -25.886 1.00 95.00 80 TRP A O 1
ATOM 673 N N . ASN A 1 81 ? 21.117 0.750 -26.260 1.00 94.88 81 ASN A N 1
ATOM 674 C CA . ASN A 1 81 ? 21.507 0.014 -25.049 1.00 94.88 81 ASN A CA 1
ATOM 675 C C . ASN A 1 81 ? 21.162 0.771 -23.762 1.00 94.88 81 ASN A C 1
ATOM 677 O O . ASN A 1 81 ? 21.841 0.644 -22.746 1.00 94.88 81 ASN A O 1
ATOM 681 N N . ASP A 1 82 ? 20.080 1.545 -23.814 1.00 96.56 82 ASP A N 1
ATOM 682 C CA . ASP A 1 82 ? 19.556 2.244 -22.658 1.00 96.56 82 ASP A CA 1
ATOM 683 C C . ASP A 1 82 ? 19.116 1.254 -21.583 1.00 96.56 82 ASP A C 1
ATOM 685 O O . ASP A 1 82 ? 18.486 0.242 -21.884 1.00 96.56 82 ASP A O 1
ATOM 689 N N . LEU A 1 83 ? 19.410 1.575 -20.327 1.00 97.75 83 LEU A N 1
ATOM 690 C CA . LEU A 1 83 ? 19.123 0.709 -19.191 1.00 97.75 83 LEU A CA 1
ATOM 691 C C . LEU A 1 83 ? 17.821 1.114 -18.496 1.00 97.75 83 LEU A C 1
ATOM 693 O O . LEU A 1 83 ? 17.643 2.277 -18.128 1.00 97.75 83 LEU A O 1
ATOM 697 N N . MET A 1 84 ? 16.928 0.147 -18.285 1.00 98.00 84 MET A N 1
ATOM 698 C CA . MET A 1 84 ? 15.676 0.318 -17.541 1.00 98.00 84 MET A CA 1
ATOM 699 C C . MET A 1 84 ? 15.367 -0.911 -16.684 1.00 98.00 84 MET A C 1
ATOM 701 O O . MET A 1 84 ? 15.774 -2.023 -17.009 1.00 98.00 84 MET A O 1
ATOM 705 N N . TYR A 1 85 ? 14.606 -0.705 -15.609 1.00 97.38 85 TYR A N 1
ATOM 706 C CA . TYR A 1 85 ? 14.002 -1.798 -14.847 1.00 97.38 85 TYR A CA 1
ATOM 707 C C . TYR A 1 85 ? 12.958 -2.530 -15.695 1.00 97.38 85 TYR A C 1
ATOM 709 O O . TYR A 1 85 ? 12.187 -1.891 -16.418 1.00 97.38 85 TYR A O 1
ATOM 717 N N . ILE A 1 86 ? 12.913 -3.859 -15.585 1.00 97.75 86 ILE A N 1
ATOM 718 C CA . ILE A 1 86 ? 11.975 -4.700 -16.334 1.00 97.75 86 ILE A CA 1
ATOM 719 C C . ILE A 1 86 ? 10.886 -5.206 -15.380 1.00 97.75 86 ILE A C 1
ATOM 721 O O . ILE A 1 86 ? 11.183 -6.047 -14.534 1.00 97.75 86 ILE A O 1
ATOM 725 N N . PRO A 1 87 ? 9.620 -4.757 -15.520 1.00 96.69 87 PRO A N 1
ATOM 726 C CA . PRO A 1 87 ? 8.547 -5.118 -14.590 1.00 96.69 87 PRO A CA 1
ATOM 727 C C . PRO A 1 87 ? 8.368 -6.625 -14.398 1.00 96.69 87 PRO A C 1
ATOM 729 O O . PRO A 1 87 ? 8.168 -7.080 -13.280 1.00 96.69 87 PRO A O 1
ATOM 732 N N . ALA A 1 88 ? 8.485 -7.407 -15.476 1.00 95.69 88 ALA A N 1
ATOM 733 C CA . ALA A 1 88 ? 8.371 -8.860 -15.402 1.00 95.69 88 ALA A CA 1
ATOM 734 C C . ALA A 1 88 ? 9.472 -9.491 -14.527 1.00 95.69 88 ALA A C 1
ATOM 736 O O . ALA A 1 88 ? 9.191 -10.423 -13.783 1.00 95.69 88 ALA A O 1
ATOM 737 N N . GLN A 1 89 ? 10.702 -8.967 -14.565 1.00 96.44 89 GLN A N 1
ATOM 738 C CA . GLN A 1 89 ? 11.803 -9.481 -13.740 1.00 96.44 89 GLN A CA 1
ATOM 739 C C . GLN A 1 89 ? 11.590 -9.157 -12.260 1.00 96.44 89 GLN A C 1
ATOM 741 O O . GLN A 1 89 ? 11.763 -10.025 -11.410 1.00 96.44 89 GLN A O 1
ATOM 746 N N . ILE A 1 90 ? 11.103 -7.953 -11.962 1.00 96.31 90 ILE A N 1
ATOM 747 C CA . ILE A 1 90 ? 10.774 -7.547 -10.592 1.00 96.31 90 ILE A CA 1
ATOM 748 C C . ILE A 1 90 ? 9.636 -8.413 -10.032 1.00 96.31 90 ILE A C 1
ATOM 750 O O . ILE A 1 90 ? 9.736 -8.938 -8.931 1.00 96.31 90 ILE A O 1
ATOM 754 N N . LEU A 1 91 ? 8.560 -8.618 -10.794 1.00 96.31 91 LEU A N 1
ATOM 755 C CA . LEU A 1 91 ? 7.373 -9.325 -10.298 1.00 96.31 91 LEU A CA 1
ATOM 756 C C . LEU A 1 91 ? 7.559 -10.841 -10.169 1.00 96.31 91 LEU A C 1
ATOM 758 O O . LEU A 1 91 ? 6.952 -11.462 -9.295 1.00 96.31 91 LEU A O 1
ATOM 762 N N . HIS A 1 92 ? 8.365 -11.454 -11.037 1.00 94.75 92 HIS A N 1
ATOM 763 C CA . HIS A 1 92 ? 8.579 -12.901 -11.002 1.00 94.75 92 HIS A CA 1
ATOM 764 C C . HIS A 1 92 ? 9.795 -13.304 -10.171 1.00 94.75 92 HIS A C 1
ATOM 766 O O . HIS A 1 92 ? 9.734 -14.323 -9.490 1.00 94.75 92 HIS A O 1
ATOM 772 N N . ASN A 1 93 ? 10.864 -12.505 -10.202 1.00 93.62 93 ASN A N 1
ATOM 773 C CA . ASN A 1 93 ? 12.158 -12.878 -9.630 1.00 93.62 93 ASN A CA 1
ATOM 774 C C . ASN A 1 93 ? 12.630 -11.933 -8.519 1.00 93.62 93 ASN A C 1
ATOM 776 O O . ASN A 1 93 ? 13.696 -12.171 -7.960 1.00 93.62 93 ASN A O 1
ATOM 780 N N . TRP A 1 94 ? 11.880 -10.863 -8.219 1.00 94.94 94 TRP A N 1
ATOM 781 C CA . TRP A 1 94 ? 12.329 -9.781 -7.333 1.00 94.94 94 TRP A CA 1
ATOM 782 C C . TRP A 1 94 ? 13.705 -9.220 -7.750 1.00 94.94 94 TRP A C 1
ATOM 784 O O . TRP A 1 94 ? 14.534 -8.851 -6.923 1.00 94.94 94 TRP A O 1
ATOM 794 N N . ASP A 1 95 ? 13.955 -9.195 -9.068 1.00 95.12 95 ASP A N 1
ATOM 795 C CA . ASP A 1 95 ? 15.211 -8.751 -9.678 1.00 95.12 95 ASP A CA 1
ATOM 796 C C . ASP A 1 95 ? 15.097 -7.297 -10.151 1.00 95.12 95 ASP A C 1
ATOM 798 O O . ASP A 1 95 ? 14.337 -6.975 -11.071 1.00 95.12 95 ASP A O 1
ATOM 802 N N . PHE A 1 96 ? 15.892 -6.426 -9.531 1.00 95.75 96 PHE A N 1
ATOM 803 C CA . PHE A 1 96 ? 15.959 -4.997 -9.822 1.00 95.75 96 PHE A CA 1
ATOM 804 C C . PHE A 1 96 ? 17.154 -4.619 -10.712 1.00 95.75 96 PHE A C 1
ATOM 806 O O . PHE A 1 96 ? 17.490 -3.439 -10.834 1.00 95.75 96 PHE A O 1
ATOM 813 N N . GLU A 1 97 ? 17.819 -5.573 -11.364 1.00 96.94 97 GLU A N 1
ATOM 814 C CA . GLU A 1 97 ? 18.878 -5.255 -12.316 1.00 96.94 97 GLU A CA 1
ATOM 815 C C . GLU A 1 97 ? 18.314 -4.516 -13.543 1.00 96.94 97 GLU A C 1
ATOM 817 O O . GLU A 1 97 ? 17.318 -4.909 -14.165 1.00 96.94 97 GLU A O 1
ATOM 822 N N . LYS A 1 98 ? 18.958 -3.401 -13.909 1.00 97.38 98 LYS A N 1
ATOM 823 C CA . LYS A 1 98 ? 18.575 -2.654 -15.109 1.00 97.38 98 LYS A CA 1
ATOM 824 C C . LYS A 1 98 ? 19.103 -3.365 -16.345 1.00 97.38 98 LYS A C 1
ATOM 826 O O . LYS A 1 98 ? 20.279 -3.701 -16.433 1.00 97.38 98 LYS A O 1
ATOM 831 N N . ARG A 1 99 ? 18.236 -3.490 -17.341 1.00 97.81 99 ARG A N 1
ATOM 832 C CA . ARG A 1 99 ? 18.472 -4.260 -18.561 1.00 97.81 99 ARG A CA 1
ATOM 833 C C . ARG A 1 99 ? 18.333 -3.394 -19.797 1.00 97.81 99 ARG A C 1
ATOM 835 O O . ARG A 1 99 ? 17.726 -2.317 -19.751 1.00 97.81 99 ARG A O 1
ATOM 842 N N . LYS A 1 100 ? 18.917 -3.854 -20.900 1.00 98.00 100 LYS A N 1
ATOM 843 C CA . LYS A 1 100 ? 18.992 -3.072 -22.136 1.00 98.00 100 LYS A CA 1
ATOM 844 C C . LYS A 1 100 ? 17.642 -3.068 -22.854 1.00 98.00 100 LYS A C 1
ATOM 846 O O . LYS A 1 100 ? 17.023 -4.110 -23.077 1.00 98.00 100 LYS A O 1
ATOM 851 N N . VAL A 1 101 ? 17.168 -1.879 -23.219 1.00 98.12 101 VAL A N 1
ATOM 852 C CA . VAL A 1 101 ? 15.879 -1.693 -23.893 1.00 98.12 101 VAL A CA 1
ATOM 853 C C . VAL A 1 101 ? 15.974 -0.759 -25.097 1.00 98.12 101 VAL A C 1
ATOM 855 O O . VAL A 1 101 ? 16.813 0.143 -25.162 1.00 98.12 101 VAL A O 1
ATOM 858 N N . CYS A 1 102 ? 15.061 -0.945 -26.055 1.00 97.44 102 CYS A N 1
ATOM 859 C CA . CYS A 1 102 ? 14.922 -0.028 -27.179 1.00 97.44 102 CYS A CA 1
ATOM 860 C C . CYS A 1 102 ? 14.352 1.322 -26.721 1.00 97.44 102 CYS A C 1
ATOM 862 O O . CYS A 1 102 ? 13.730 1.437 -25.658 1.00 97.44 102 CYS A O 1
ATOM 864 N N . ARG A 1 103 ? 14.523 2.359 -27.550 1.00 96.88 103 ARG A N 1
ATOM 865 C CA . ARG A 1 103 ? 14.133 3.736 -27.202 1.00 96.88 103 ARG A CA 1
ATOM 866 C C . ARG A 1 103 ? 12.637 3.871 -26.905 1.00 96.88 103 ARG A C 1
ATOM 868 O O . ARG A 1 103 ? 12.270 4.537 -25.939 1.00 96.88 103 ARG A O 1
ATOM 875 N N . ALA A 1 104 ? 11.794 3.196 -27.687 1.00 96.75 104 ALA A N 1
ATOM 876 C CA . ALA A 1 104 ? 10.345 3.198 -27.489 1.00 96.75 104 ALA A CA 1
ATOM 877 C C . ALA A 1 104 ? 9.956 2.563 -26.141 1.00 96.75 104 ALA A C 1
ATOM 879 O O . ALA A 1 104 ? 9.229 3.168 -25.354 1.00 96.75 104 ALA A O 1
ATOM 880 N N . SER A 1 105 ? 10.510 1.386 -25.828 1.00 97.56 105 SER A N 1
ATOM 881 C CA . SER A 1 105 ? 10.290 0.708 -24.544 1.00 97.56 105 SER A CA 1
ATOM 882 C C . SER A 1 105 ? 10.778 1.547 -23.365 1.00 97.56 105 SER A C 1
ATOM 884 O O . SER A 1 105 ? 10.082 1.648 -22.361 1.00 97.56 105 SER A O 1
ATOM 886 N N . LYS A 1 106 ? 11.929 2.222 -23.49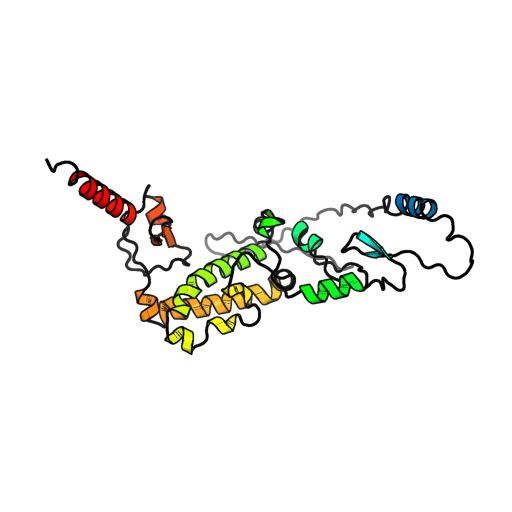1 1.00 97.75 106 LYS A N 1
ATOM 887 C CA . LYS A 1 106 ? 12.416 3.161 -22.469 1.00 97.75 106 LYS A CA 1
ATOM 888 C C . LYS A 1 106 ? 11.412 4.278 -22.200 1.00 97.75 106 LYS A C 1
ATOM 890 O O . LYS A 1 106 ? 11.118 4.558 -21.040 1.00 97.75 106 LYS A O 1
ATOM 895 N N . GLN A 1 107 ? 10.910 4.932 -23.248 1.00 97.88 107 GLN A N 1
ATOM 896 C CA . GLN A 1 107 ? 9.929 6.011 -23.108 1.00 97.88 107 GLN A CA 1
ATOM 897 C C . GLN A 1 107 ? 8.653 5.506 -22.432 1.00 97.88 107 GLN A C 1
ATOM 899 O O . GLN A 1 107 ? 8.189 6.119 -21.473 1.00 97.88 107 GLN A O 1
ATOM 904 N N . PHE A 1 108 ? 8.145 4.351 -22.864 1.00 97.69 108 PHE A N 1
ATOM 905 C CA . PHE A 1 108 ? 6.976 3.724 -22.256 1.00 97.69 108 PHE A CA 1
ATOM 906 C C . PHE A 1 108 ? 7.193 3.402 -20.770 1.00 97.69 108 PHE A C 1
ATOM 908 O O . PHE A 1 108 ? 6.417 3.842 -19.924 1.00 97.69 108 PHE A O 1
ATOM 915 N N . LEU A 1 109 ? 8.280 2.704 -20.429 1.00 97.50 109 LEU A N 1
ATOM 916 C CA . LEU A 1 109 ? 8.598 2.329 -19.049 1.00 97.50 109 LEU A CA 1
ATOM 917 C C . LEU A 1 109 ? 8.762 3.556 -18.144 1.00 97.50 109 LEU A C 1
ATOM 919 O O . LEU A 1 109 ? 8.296 3.546 -17.007 1.00 97.50 109 LEU A O 1
ATOM 923 N N . LYS A 1 110 ? 9.356 4.644 -18.653 1.00 97.19 110 LYS A N 1
ATOM 924 C CA . LYS A 1 110 ? 9.441 5.918 -17.922 1.00 97.19 110 LYS A CA 1
ATOM 925 C C . LYS A 1 110 ? 8.064 6.516 -17.629 1.00 97.19 110 LYS A C 1
ATOM 927 O O . LYS A 1 110 ? 7.833 6.957 -16.508 1.00 97.19 110 LYS A O 1
ATOM 932 N N . LEU A 1 111 ? 7.154 6.516 -18.605 1.00 97.25 111 LEU A N 1
ATOM 933 C CA . LEU A 1 111 ? 5.791 7.035 -18.430 1.00 97.25 111 LEU A CA 1
ATOM 934 C C . LEU A 1 111 ? 4.959 6.184 -17.460 1.00 97.25 111 LEU A C 1
ATOM 936 O O . LEU A 1 111 ? 4.109 6.714 -16.745 1.00 97.25 111 LEU A O 1
ATOM 940 N N . MET A 1 112 ? 5.205 4.874 -17.427 1.00 96.81 112 MET A N 1
ATOM 941 C CA . MET A 1 112 ? 4.471 3.935 -16.576 1.00 96.81 112 MET A CA 1
ATOM 942 C C . MET A 1 112 ? 5.037 3.814 -15.157 1.00 96.81 112 MET A C 1
ATOM 944 O O . MET A 1 112 ? 4.339 3.298 -14.290 1.00 96.81 112 MET A O 1
ATOM 948 N N . MET A 1 113 ? 6.248 4.320 -14.897 1.00 95.69 113 MET A N 1
ATOM 949 C CA . MET A 1 113 ? 6.982 4.124 -13.637 1.00 95.69 113 MET A CA 1
ATOM 950 C C . MET A 1 113 ? 6.141 4.415 -12.384 1.00 95.69 113 MET A C 1
ATOM 952 O O . MET A 1 113 ? 6.116 3.616 -11.453 1.00 95.69 113 MET A O 1
ATOM 956 N N . LYS A 1 114 ? 5.405 5.533 -12.388 1.00 95.19 114 LYS A N 1
ATOM 957 C CA . LYS A 1 114 ? 4.584 5.994 -11.253 1.00 95.19 114 LYS A CA 1
ATOM 958 C C . LYS A 1 114 ? 3.094 5.656 -11.381 1.00 95.19 114 LYS A C 1
ATOM 960 O O . LYS A 1 114 ? 2.298 6.083 -10.552 1.00 95.19 114 LYS A O 1
ATOM 965 N N . ARG A 1 115 ? 2.678 4.931 -12.425 1.00 95.81 115 ARG A N 1
ATOM 966 C CA . ARG A 1 115 ? 1.264 4.581 -12.627 1.00 95.81 115 ARG A CA 1
ATOM 967 C C . ARG A 1 115 ? 0.927 3.296 -11.873 1.00 95.81 115 ARG A C 1
ATOM 969 O O . ARG A 1 115 ? 1.508 2.252 -12.155 1.00 95.81 115 ARG A O 1
ATOM 976 N N . ALA A 1 116 ? -0.040 3.364 -10.960 1.00 96.25 116 ALA A N 1
ATOM 977 C CA . ALA A 1 116 ? -0.480 2.236 -10.138 1.00 96.25 116 ALA A CA 1
ATOM 978 C C . ALA A 1 116 ? -1.388 1.255 -10.905 1.00 96.25 116 ALA A C 1
ATOM 980 O O . ALA A 1 116 ? -2.596 1.172 -10.682 1.00 96.25 116 ALA A O 1
ATOM 981 N N . VAL A 1 117 ? -0.812 0.534 -11.867 1.00 95.88 117 VAL A N 1
ATOM 982 C CA . VAL A 1 117 ? -1.552 -0.373 -12.764 1.00 95.88 117 VAL A CA 1
ATOM 983 C C . VAL A 1 117 ? -1.328 -1.852 -12.461 1.00 95.88 117 VAL A C 1
ATOM 985 O O . VAL A 1 117 ? -2.037 -2.691 -13.012 1.00 95.88 117 VAL A O 1
ATOM 988 N N . ILE A 1 118 ? -0.365 -2.184 -11.601 1.00 96.31 118 ILE A N 1
ATOM 989 C CA . ILE A 1 118 ? 0.057 -3.562 -11.352 1.00 96.31 118 ILE A CA 1
ATOM 990 C C . ILE A 1 118 ? -0.744 -4.124 -10.182 1.00 96.31 118 ILE A C 1
ATOM 992 O O . ILE A 1 118 ? -0.672 -3.590 -9.080 1.00 96.31 118 ILE A O 1
ATOM 996 N N . ARG A 1 119 ? -1.470 -5.222 -10.400 1.00 96.50 119 ARG A N 1
ATOM 997 C CA . ARG A 1 119 ? -2.042 -6.028 -9.316 1.00 96.50 119 ARG A CA 1
ATOM 998 C C . ARG A 1 119 ? -1.124 -7.213 -9.067 1.00 96.50 119 ARG A C 1
ATOM 1000 O O . ARG A 1 119 ? -1.152 -8.179 -9.821 1.00 96.50 119 ARG A O 1
ATOM 1007 N N . VAL A 1 120 ? -0.272 -7.114 -8.047 1.00 95.69 120 VAL A N 1
ATOM 1008 C CA . VAL A 1 120 ? 0.763 -8.129 -7.773 1.00 95.69 120 VAL A CA 1
ATOM 1009 C C . VAL A 1 120 ? 0.135 -9.498 -7.514 1.00 95.69 120 VAL A C 1
ATOM 1011 O O . VAL A 1 120 ? 0.623 -10.494 -8.038 1.00 95.69 120 VAL A O 1
ATOM 1014 N N . GLN A 1 121 ? -0.998 -9.530 -6.805 1.00 94.50 121 GLN A N 1
ATOM 1015 C CA . GLN A 1 121 ? -1.745 -10.754 -6.506 1.00 94.50 121 GLN A CA 1
ATOM 1016 C C . GLN A 1 121 ? -2.158 -11.532 -7.768 1.00 94.50 121 GLN A C 1
ATOM 1018 O O . GLN A 1 121 ? -2.160 -12.759 -7.747 1.00 94.50 121 GLN A O 1
ATOM 1023 N N . ASP A 1 122 ? -2.471 -10.832 -8.863 1.00 96.12 122 ASP A N 1
ATOM 1024 C CA . ASP A 1 122 ? -2.874 -11.457 -10.129 1.00 96.12 122 ASP A CA 1
ATOM 1025 C C . ASP A 1 122 ? -1.676 -12.017 -10.909 1.00 96.12 122 ASP A C 1
ATOM 1027 O O . ASP A 1 122 ? -1.834 -12.931 -11.715 1.00 96.12 122 ASP A O 1
ATOM 1031 N N . VAL A 1 123 ? -0.486 -11.437 -10.716 1.00 95.19 123 VAL A N 1
ATOM 1032 C CA . VAL A 1 123 ? 0.727 -11.792 -11.469 1.00 95.19 123 VAL A CA 1
ATOM 1033 C C . VAL A 1 123 ? 1.524 -12.878 -10.751 1.00 95.19 123 VAL A C 1
ATOM 1035 O O . VAL A 1 123 ? 1.954 -13.847 -11.374 1.00 95.19 123 VAL A O 1
ATOM 1038 N N . ASN A 1 124 ? 1.752 -12.702 -9.450 1.00 95.00 124 ASN A N 1
ATOM 1039 C CA . ASN A 1 124 ? 2.524 -13.612 -8.616 1.00 95.00 124 ASN A CA 1
ATOM 1040 C C . ASN A 1 124 ? 2.074 -13.490 -7.145 1.00 95.00 124 ASN A C 1
ATOM 1042 O O . ASN A 1 124 ? 2.691 -12.756 -6.370 1.00 95.00 124 ASN A O 1
ATOM 1046 N N . PRO A 1 125 ? 1.013 -14.206 -6.727 1.00 94.56 125 PRO A N 1
ATOM 1047 C CA . PRO A 1 125 ? 0.503 -14.122 -5.357 1.00 94.56 125 PRO A CA 1
ATOM 1048 C C . PRO A 1 125 ? 1.507 -14.639 -4.321 1.00 94.56 125 PRO A C 1
ATOM 1050 O O . PRO A 1 125 ? 1.503 -14.187 -3.180 1.00 94.56 125 PRO A O 1
ATOM 1053 N N . MET A 1 126 ? 2.395 -15.556 -4.717 1.00 94.94 126 MET A N 1
ATOM 1054 C CA . MET A 1 126 ? 3.407 -16.123 -3.824 1.00 94.94 126 MET A CA 1
ATOM 1055 C C . MET A 1 126 ? 4.486 -15.106 -3.445 1.00 94.94 126 MET A C 1
ATOM 1057 O O . MET A 1 126 ? 5.179 -15.309 -2.454 1.00 94.94 126 MET A O 1
ATOM 1061 N N . LEU A 1 127 ? 4.618 -14.000 -4.186 1.00 94.25 127 LEU A N 1
ATOM 1062 C CA . LEU A 1 127 ? 5.626 -12.976 -3.917 1.00 94.25 127 LEU A CA 1
ATOM 1063 C C . LEU A 1 127 ? 5.483 -12.376 -2.512 1.00 94.25 127 LEU A C 1
ATOM 1065 O O . LEU A 1 127 ? 6.488 -12.173 -1.840 1.00 94.25 127 LEU A O 1
ATOM 1069 N N . PHE A 1 128 ? 4.250 -12.186 -2.032 1.00 94.06 128 PHE A N 1
ATOM 1070 C CA . PHE A 1 128 ? 3.985 -11.708 -0.670 1.00 94.06 128 PHE A CA 1
ATOM 1071 C C . PHE A 1 128 ? 4.467 -12.679 0.418 1.00 94.06 128 PHE A C 1
ATOM 1073 O O . PHE A 1 128 ? 4.755 -12.252 1.527 1.00 94.06 128 PHE A O 1
ATOM 1080 N N . ASN A 1 129 ? 4.588 -13.973 0.114 1.00 93.56 129 ASN A N 1
ATOM 1081 C CA . ASN A 1 129 ? 5.086 -14.956 1.078 1.00 93.56 129 ASN A CA 1
ATOM 1082 C C . ASN A 1 129 ? 6.618 -14.971 1.148 1.00 93.56 129 ASN A C 1
ATOM 1084 O O . ASN A 1 129 ? 7.178 -15.370 2.164 1.00 93.56 129 ASN A O 1
ATOM 1088 N N . TYR A 1 130 ? 7.291 -14.587 0.060 1.00 93.38 130 TYR A N 1
ATOM 1089 C CA . TYR A 1 130 ? 8.752 -14.623 -0.045 1.00 93.38 130 TYR A CA 1
ATOM 1090 C C . TYR A 1 130 ? 9.415 -13.281 0.259 1.00 93.38 130 TYR A C 1
ATOM 1092 O O . TYR A 1 130 ? 10.590 -13.258 0.618 1.00 93.38 130 TYR A O 1
ATOM 1100 N N . VAL A 1 131 ? 8.684 -12.178 0.100 1.00 94.56 131 VAL A N 1
ATOM 1101 C CA . VAL A 1 131 ? 9.184 -10.820 0.310 1.00 94.56 131 VAL A CA 1
ATOM 1102 C C . VAL A 1 131 ? 8.427 -10.184 1.470 1.00 94.56 131 VAL A C 1
ATOM 1104 O O . VAL A 1 131 ? 7.313 -9.682 1.304 1.00 94.56 131 VAL A O 1
ATOM 1107 N N . GLU A 1 132 ? 9.057 -10.191 2.642 1.00 93.50 132 GLU A N 1
ATOM 1108 C CA . GLU A 1 132 ? 8.491 -9.668 3.890 1.00 93.50 132 GLU A CA 1
ATOM 1109 C C . GLU A 1 132 ? 8.117 -8.185 3.768 1.00 93.50 132 GLU A C 1
ATOM 1111 O O . GLU A 1 132 ? 6.984 -7.807 4.054 1.00 93.50 132 GLU A O 1
ATOM 1116 N N . GLN A 1 133 ? 9.005 -7.368 3.196 1.00 93.62 133 GLN A N 1
ATOM 1117 C CA . GLN A 1 133 ? 8.799 -5.926 3.017 1.00 93.62 133 GLN A CA 1
ATOM 1118 C C . GLN A 1 133 ? 7.533 -5.622 2.206 1.00 93.62 133 GLN A C 1
ATOM 1120 O O . GLN A 1 133 ? 6.764 -4.708 2.509 1.00 93.62 133 GLN A O 1
ATOM 1125 N N . LEU A 1 134 ? 7.279 -6.415 1.164 1.00 94.94 134 LEU A N 1
ATOM 1126 C CA . LEU A 1 134 ? 6.100 -6.248 0.325 1.00 94.94 134 LEU A CA 1
ATOM 1127 C C . LEU A 1 134 ? 4.816 -6.639 1.072 1.00 94.94 134 LEU A C 1
ATOM 1129 O O . LEU A 1 134 ? 3.773 -6.002 0.881 1.00 94.94 134 LEU A O 1
ATOM 1133 N N . ASN A 1 135 ? 4.890 -7.662 1.923 1.00 94.75 135 ASN A N 1
ATOM 1134 C CA . ASN A 1 135 ? 3.790 -8.062 2.794 1.00 94.75 135 ASN A CA 1
ATOM 1135 C C . ASN A 1 135 ? 3.488 -6.995 3.856 1.00 94.75 135 ASN A C 1
ATOM 1137 O O . ASN A 1 135 ? 2.322 -6.666 4.069 1.00 94.75 135 ASN A O 1
ATOM 1141 N N . ASP A 1 136 ? 4.514 -6.385 4.447 1.00 94.44 136 ASP A N 1
ATOM 1142 C CA . ASP A 1 136 ? 4.354 -5.289 5.407 1.00 94.44 136 ASP A CA 1
ATOM 1143 C C . ASP A 1 136 ? 3.669 -4.081 4.767 1.00 94.44 136 ASP A C 1
ATOM 1145 O O . ASP A 1 136 ? 2.692 -3.555 5.304 1.00 94.44 136 ASP A O 1
ATOM 1149 N N . ILE A 1 137 ? 4.101 -3.695 3.561 1.00 95.62 137 ILE A N 1
ATOM 1150 C CA . ILE A 1 137 ? 3.450 -2.632 2.782 1.00 95.62 137 ILE A CA 1
ATOM 1151 C C . ILE A 1 137 ? 1.981 -2.973 2.521 1.00 95.62 137 ILE A C 1
ATOM 1153 O O . ILE A 1 137 ? 1.117 -2.101 2.633 1.00 95.62 137 ILE A O 1
ATOM 1157 N N . LYS A 1 138 ? 1.676 -4.225 2.158 1.00 95.50 138 LYS A N 1
ATOM 1158 C CA . LYS A 1 138 ? 0.296 -4.675 1.931 1.00 95.50 138 LYS A CA 1
ATOM 1159 C C . LYS A 1 138 ? -0.548 -4.524 3.200 1.00 95.50 138 LYS A C 1
ATOM 1161 O O . LYS A 1 138 ? -1.619 -3.923 3.124 1.00 95.50 138 LYS A O 1
ATOM 1166 N N . ASN A 1 139 ? -0.058 -5.004 4.342 1.00 95.00 139 ASN A N 1
ATOM 1167 C CA . ASN A 1 139 ? -0.775 -4.942 5.619 1.00 95.00 139 ASN A CA 1
ATOM 1168 C C . ASN A 1 139 ? -1.012 -3.491 6.060 1.00 95.00 139 ASN A C 1
ATOM 1170 O O . ASN A 1 139 ? -2.155 -3.109 6.312 1.00 95.00 139 ASN A O 1
ATOM 1174 N N . LEU A 1 140 ? 0.028 -2.648 6.025 1.00 95.94 140 LEU A N 1
ATOM 1175 C CA . LEU A 1 140 ? -0.082 -1.222 6.355 1.00 95.94 140 LEU A CA 1
ATOM 1176 C C . LEU A 1 140 ? -1.115 -0.513 5.473 1.00 95.94 140 LEU A C 1
ATOM 1178 O O . LEU A 1 140 ? -1.913 0.289 5.954 1.00 95.94 140 LEU A O 1
ATOM 1182 N N . ARG A 1 141 ? -1.140 -0.811 4.169 1.00 96.62 141 ARG A N 1
ATOM 1183 C CA . ARG A 1 141 ? -2.125 -0.226 3.247 1.00 96.62 141 ARG A CA 1
ATOM 1184 C C . ARG A 1 141 ? -3.547 -0.699 3.536 1.00 96.62 141 ARG A C 1
ATOM 1186 O O . ARG A 1 141 ? -4.472 0.108 3.460 1.00 96.62 141 ARG A O 1
ATOM 1193 N N . GLU A 1 142 ? -3.740 -1.974 3.859 1.00 95.94 142 GLU A N 1
ATOM 1194 C CA . GLU A 1 142 ? -5.050 -2.510 4.253 1.00 95.94 142 GLU A CA 1
ATOM 1195 C C . GLU A 1 142 ? -5.563 -1.837 5.537 1.00 95.94 142 GLU A C 1
ATOM 1197 O O . GLU A 1 142 ? -6.711 -1.382 5.576 1.00 95.94 142 GLU A O 1
ATOM 1202 N N . GLU A 1 143 ? -4.702 -1.673 6.542 1.00 96.38 143 GLU A N 1
ATOM 1203 C CA . GLU A 1 143 ? -5.014 -0.972 7.794 1.00 96.38 143 GLU A CA 1
ATOM 1204 C C . GLU A 1 143 ? -5.330 0.512 7.560 1.00 96.38 143 GLU A C 1
ATOM 1206 O O . GLU A 1 143 ? -6.355 1.011 8.034 1.00 96.38 143 GLU A O 1
ATOM 1211 N N . LEU A 1 144 ? -4.531 1.212 6.746 1.00 97.06 144 LEU A N 1
ATOM 1212 C CA . LEU A 1 144 ? -4.786 2.607 6.374 1.00 97.06 144 LEU A CA 1
ATOM 1213 C C . LEU A 1 144 ? -6.147 2.781 5.686 1.00 97.06 144 LEU A C 1
ATOM 1215 O O . LEU A 1 144 ? -6.861 3.741 5.972 1.00 97.06 144 LEU A O 1
ATOM 1219 N N . LEU A 1 145 ? -6.574 1.853 4.825 1.00 96.44 145 LEU A N 1
ATOM 1220 C CA . LEU A 1 145 ? -7.905 1.918 4.203 1.00 96.44 145 LEU A CA 1
ATOM 1221 C C . LEU A 1 145 ? -9.044 1.705 5.205 1.00 96.44 145 LEU A C 1
ATOM 1223 O O . LEU A 1 145 ? -10.127 2.281 5.048 1.00 96.44 145 LEU A O 1
ATOM 1227 N N . VAL A 1 146 ? -8.819 0.905 6.248 1.00 96.19 146 VAL A N 1
ATOM 1228 C CA . VAL A 1 146 ? -9.759 0.783 7.368 1.00 96.19 146 VAL A CA 1
ATOM 1229 C C . VAL A 1 146 ? -9.812 2.099 8.148 1.00 96.19 146 VAL A C 1
ATOM 1231 O O . VAL A 1 146 ? -10.903 2.644 8.349 1.00 96.19 146 VAL A O 1
ATOM 1234 N N . MET A 1 147 ? -8.656 2.650 8.524 1.00 97.38 147 MET A N 1
ATOM 1235 C CA . MET A 1 147 ? -8.541 3.920 9.248 1.00 97.38 147 MET A CA 1
ATOM 1236 C C . MET A 1 147 ? -9.111 5.106 8.463 1.00 97.38 147 MET A C 1
ATOM 1238 O O . MET A 1 147 ? -9.742 5.985 9.051 1.00 97.38 147 MET A O 1
ATOM 1242 N N . LYS A 1 148 ? -8.980 5.116 7.129 1.00 96.69 148 LYS A N 1
ATOM 1243 C CA . LYS A 1 148 ? -9.516 6.157 6.235 1.00 96.69 148 LYS A CA 1
ATOM 1244 C C . LYS A 1 148 ? -10.990 6.451 6.516 1.00 96.69 148 LYS A C 1
ATOM 1246 O O . LYS A 1 148 ? -11.402 7.606 6.447 1.00 96.69 148 LYS A O 1
ATOM 1251 N N . LYS A 1 149 ? -11.785 5.435 6.871 1.00 95.69 149 LYS A N 1
ATOM 1252 C CA . LYS A 1 149 ? -13.214 5.588 7.205 1.00 95.69 149 LYS A CA 1
ATOM 1253 C C . LYS A 1 149 ? -13.429 6.473 8.437 1.00 95.69 149 LYS A C 1
ATOM 1255 O O . LYS A 1 149 ? -14.382 7.249 8.467 1.00 95.69 149 LYS A O 1
ATOM 1260 N N . TYR A 1 150 ? -12.541 6.380 9.426 1.00 97.00 150 TYR A N 1
ATOM 1261 C CA . TYR A 1 150 ? -12.547 7.240 10.609 1.00 97.00 150 TYR A CA 1
ATOM 1262 C C . TYR A 1 150 ? -12.127 8.663 10.239 1.00 97.00 150 TYR A C 1
ATOM 1264 O O . TYR A 1 150 ? -12.839 9.610 10.565 1.00 97.00 150 TYR A O 1
ATOM 1272 N N . ILE A 1 151 ? -11.035 8.802 9.479 1.00 97.19 151 ILE A N 1
ATOM 1273 C CA . ILE A 1 151 ? -10.508 10.100 9.033 1.00 97.19 151 ILE A CA 1
ATOM 1274 C C . ILE A 1 151 ? -11.546 10.875 8.212 1.00 97.19 151 ILE A C 1
ATOM 1276 O O . ILE A 1 151 ? -11.825 12.032 8.512 1.00 97.19 151 ILE A O 1
ATOM 1280 N N . MET A 1 152 ? -12.177 10.236 7.223 1.00 96.50 152 MET A N 1
ATOM 1281 C CA . MET A 1 152 ? -13.173 10.882 6.356 1.00 96.50 152 MET A CA 1
ATOM 1282 C C . MET A 1 152 ? -14.415 11.358 7.106 1.00 96.50 152 MET A C 1
ATOM 1284 O O . MET A 1 152 ? -15.058 12.318 6.691 1.00 96.50 152 MET A O 1
ATOM 1288 N N . ALA A 1 153 ? -14.774 10.674 8.188 1.00 96.12 153 ALA A N 1
ATOM 1289 C CA . ALA A 1 153 ? -15.973 10.976 8.950 1.00 96.12 153 ALA A CA 1
ATOM 1290 C C . ALA A 1 153 ? -15.695 11.817 10.210 1.00 96.12 153 ALA A C 1
ATOM 1292 O O . ALA A 1 153 ? -16.630 12.086 10.968 1.00 96.12 153 ALA A O 1
ATOM 1293 N N . CYS A 1 154 ? -14.438 12.223 10.430 1.00 97.69 154 CYS A N 1
ATOM 1294 C CA . CYS A 1 154 ? -14.004 13.084 11.523 1.00 97.69 154 CYS A CA 1
ATOM 1295 C C . CYS A 1 154 ? -13.689 14.501 10.998 1.00 97.69 154 CYS A C 1
ATOM 1297 O O . CYS A 1 154 ? -12.712 14.684 10.266 1.00 97.69 154 CYS A O 1
ATOM 1299 N N . PRO A 1 155 ? -14.452 15.538 11.393 1.00 96.88 155 PRO A N 1
ATOM 1300 C CA . PRO A 1 155 ? -14.196 16.915 10.960 1.00 96.88 155 PRO A CA 1
ATOM 1301 C C . PRO A 1 155 ? -12.803 17.429 11.353 1.00 96.88 155 PRO A C 1
ATOM 1303 O O . PRO A 1 155 ? -12.152 18.122 10.570 1.00 96.88 155 PRO A O 1
ATOM 1306 N N . THR A 1 156 ? -12.322 17.056 12.544 1.00 97.06 156 THR A N 1
ATOM 1307 C CA . THR A 1 156 ? -10.992 17.433 13.045 1.00 97.06 156 THR A CA 1
ATOM 1308 C C . THR A 1 156 ? -9.887 16.843 12.172 1.00 97.06 156 THR A C 1
ATOM 1310 O O . THR A 1 156 ? -8.974 17.564 11.770 1.00 97.06 156 THR A O 1
ATOM 1313 N N . ALA A 1 157 ? -10.005 15.563 11.804 1.00 96.38 157 ALA A N 1
ATOM 1314 C CA . ALA A 1 157 ? -9.051 14.903 10.918 1.00 96.38 157 ALA A CA 1
ATOM 1315 C C . ALA A 1 157 ? -9.057 15.519 9.509 1.00 96.38 157 ALA A C 1
ATOM 1317 O O . ALA A 1 157 ? -8.003 15.774 8.923 1.00 96.38 157 ALA A O 1
ATOM 1318 N N . MET A 1 158 ? -10.242 15.828 8.974 1.00 96.25 158 MET A N 1
ATOM 1319 C CA . MET A 1 158 ? -10.371 16.476 7.666 1.00 96.25 158 MET A CA 1
ATOM 1320 C C . MET A 1 158 ? -9.736 17.871 7.652 1.00 96.25 158 MET A C 1
ATOM 1322 O O . MET A 1 158 ? -9.012 18.205 6.712 1.00 96.25 158 MET A O 1
ATOM 1326 N N . LYS A 1 159 ? -9.924 18.663 8.716 1.00 96.19 159 LYS A N 1
ATOM 1327 C CA . LYS A 1 159 ? -9.284 19.980 8.866 1.00 96.19 159 LYS A CA 1
ATOM 1328 C C . LYS A 1 159 ? -7.759 19.875 8.958 1.00 96.19 159 LYS A C 1
ATOM 1330 O O . LYS A 1 159 ? -7.062 20.704 8.377 1.00 96.19 159 LYS A O 1
ATOM 1335 N N . ALA A 1 160 ? -7.252 18.850 9.640 1.00 95.94 160 ALA A N 1
ATOM 1336 C CA . ALA A 1 160 ? -5.823 18.553 9.745 1.00 95.94 160 ALA A CA 1
ATOM 1337 C C . ALA A 1 160 ? -5.227 17.907 8.476 1.00 95.94 160 ALA A C 1
ATOM 1339 O O . ALA A 1 160 ? -4.019 17.701 8.405 1.00 95.94 160 ALA A O 1
ATOM 1340 N N . LYS A 1 161 ? -6.048 17.634 7.449 1.00 95.88 161 LYS A N 1
ATOM 1341 C CA . LYS A 1 161 ? -5.621 17.144 6.128 1.00 95.88 161 LYS A CA 1
ATOM 1342 C C . LYS A 1 161 ? -4.816 15.837 6.184 1.00 95.88 161 LYS A C 1
ATOM 1344 O O . LYS A 1 161 ? -3.919 15.638 5.368 1.00 95.88 161 LYS A O 1
ATOM 1349 N N . PHE A 1 162 ? -5.179 14.916 7.079 1.00 95.56 162 PHE A N 1
ATOM 1350 C CA . PHE A 1 162 ? -4.503 13.617 7.236 1.00 95.56 162 PHE A CA 1
ATOM 1351 C C . PHE A 1 162 ? -4.358 12.837 5.916 1.00 95.56 162 PHE A C 1
ATOM 1353 O O . PHE A 1 162 ? -3.310 12.257 5.653 1.00 95.56 162 PHE A O 1
ATOM 1360 N N . LEU A 1 163 ? -5.356 12.893 5.024 1.00 93.56 163 LEU A N 1
ATOM 1361 C CA . LEU A 1 163 ? -5.290 12.228 3.714 1.00 93.56 163 LEU A CA 1
ATOM 1362 C C . LEU A 1 163 ? -4.175 12.772 2.798 1.00 93.56 163 LEU A C 1
ATOM 1364 O O . LEU A 1 163 ? -3.687 12.041 1.940 1.00 93.56 163 LEU A O 1
ATOM 1368 N N . LEU A 1 164 ? -3.746 14.029 2.974 1.00 94.06 164 LEU A N 1
ATOM 1369 C CA . LEU A 1 164 ? -2.668 14.621 2.170 1.00 94.06 164 LEU A CA 1
ATOM 1370 C C . LEU A 1 164 ? -1.274 14.139 2.578 1.00 94.06 164 LEU A C 1
ATOM 1372 O O . LEU A 1 164 ? -0.331 14.336 1.810 1.00 94.06 164 LEU A O 1
ATOM 1376 N N . GLN A 1 165 ? -1.136 13.468 3.726 1.00 93.62 165 GLN A N 1
ATOM 1377 C CA . GLN A 1 165 ? 0.124 12.823 4.107 1.00 93.62 165 GLN A CA 1
ATOM 1378 C C . GLN A 1 165 ? 0.548 11.753 3.081 1.00 93.62 165 GLN A C 1
ATOM 1380 O O . GLN A 1 165 ? 1.734 11.500 2.923 1.00 93.62 165 GLN A O 1
ATOM 1385 N N . LEU A 1 166 ? -0.403 11.197 2.315 1.00 92.25 166 LEU A N 1
ATOM 1386 C CA . LEU A 1 166 ? -0.168 10.222 1.239 1.00 92.25 166 LEU A CA 1
ATOM 1387 C C . LEU A 1 166 ? -0.234 10.843 -0.171 1.00 92.25 166 LEU A C 1
ATOM 1389 O O . LEU A 1 166 ? -0.410 10.139 -1.163 1.00 92.25 166 LEU A O 1
ATOM 1393 N N . SER A 1 167 ? -0.098 12.168 -0.292 1.00 91.25 167 SER A N 1
ATOM 1394 C CA . SER A 1 167 ? -0.230 12.883 -1.576 1.00 91.25 167 SER A CA 1
ATOM 1395 C C . SER A 1 167 ? 0.788 12.468 -2.646 1.00 91.25 167 SER A C 1
ATOM 1397 O O . SER A 1 167 ? 0.509 12.602 -3.836 1.00 91.25 167 SER A O 1
ATOM 1399 N N . SER A 1 168 ? 1.941 11.920 -2.250 1.00 90.75 168 SER A N 1
ATOM 1400 C CA . SER A 1 168 ? 2.943 11.369 -3.172 1.00 90.75 168 SER A CA 1
ATOM 1401 C C . SER A 1 168 ? 2.476 10.086 -3.875 1.00 90.75 168 SER A C 1
ATOM 1403 O O . SER A 1 168 ? 2.948 9.787 -4.974 1.00 90.75 168 SER A O 1
ATOM 1405 N N . ARG A 1 169 ? 1.545 9.340 -3.260 1.00 92.81 169 ARG A N 1
ATOM 1406 C CA . ARG A 1 169 ? 1.012 8.048 -3.722 1.00 92.81 169 ARG A CA 1
ATOM 1407 C C . ARG A 1 169 ? -0.505 7.987 -3.482 1.00 92.81 169 ARG A C 1
ATOM 1409 O O . ARG A 1 169 ? -0.971 7.257 -2.605 1.00 92.81 169 ARG A O 1
ATOM 1416 N N . PRO A 1 170 ? -1.305 8.743 -4.255 1.00 91.06 170 PRO A N 1
ATOM 1417 C CA . PRO A 1 170 ? -2.743 8.877 -4.013 1.00 91.06 170 PRO A CA 1
ATOM 1418 C C . PRO A 1 170 ? -3.502 7.546 -4.112 1.00 91.06 170 PRO A C 1
ATOM 1420 O O . PRO A 1 170 ? -4.491 7.344 -3.411 1.00 91.06 170 PRO A O 1
ATOM 1423 N N . HIS A 1 171 ? -3.012 6.589 -4.904 1.00 93.75 171 HIS A N 1
ATOM 1424 C CA . HIS A 1 171 ? -3.622 5.263 -5.034 1.00 93.75 171 HIS A CA 1
ATOM 1425 C C . HIS A 1 171 ? -3.649 4.470 -3.718 1.00 93.75 171 HIS A C 1
ATOM 1427 O O . HIS A 1 171 ? -4.473 3.569 -3.581 1.00 93.75 171 HIS A O 1
ATOM 1433 N N . PHE A 1 172 ? -2.817 4.813 -2.726 1.00 94.25 172 PHE A N 1
ATOM 1434 C CA . PHE A 1 172 ? -2.798 4.138 -1.422 1.00 94.25 172 PHE A CA 1
ATOM 1435 C C . PHE A 1 172 ? -4.033 4.415 -0.569 1.00 94.25 172 PHE A C 1
ATOM 1437 O O . PHE A 1 172 ? -4.411 3.568 0.236 1.00 94.25 172 PHE A O 1
ATOM 1444 N N . VAL A 1 173 ? -4.693 5.561 -0.760 1.00 91.19 173 VAL A N 1
ATOM 1445 C CA . VAL A 1 173 ? -5.980 5.829 -0.105 1.00 91.19 173 VAL A CA 1
ATOM 1446 C C . VAL A 1 173 ? -7.162 5.306 -0.918 1.00 91.19 173 VAL A C 1
ATOM 1448 O O . VAL A 1 173 ? -8.282 5.307 -0.417 1.00 91.19 173 VAL A O 1
ATOM 1451 N N . GLU A 1 174 ? -6.961 4.873 -2.162 1.00 89.31 174 GLU A N 1
ATOM 1452 C CA . GLU A 1 174 ? -8.028 4.363 -3.030 1.00 89.31 174 GLU A CA 1
ATOM 1453 C C . GLU A 1 174 ? -8.189 2.845 -2.911 1.00 89.31 174 GLU A C 1
ATOM 1455 O O . GLU A 1 174 ? -9.311 2.359 -2.770 1.00 89.31 174 GLU A O 1
ATOM 1460 N N . CYS A 1 175 ? -7.079 2.104 -2.948 1.00 90.19 175 CYS A N 1
ATOM 1461 C CA . CYS A 1 175 ? -7.063 0.641 -2.934 1.00 90.19 175 CYS A CA 1
ATOM 1462 C C . CYS A 1 175 ? -5.731 0.095 -2.390 1.00 90.19 175 CYS A C 1
ATOM 1464 O O . CYS A 1 175 ? -4.716 0.794 -2.386 1.00 90.19 175 CYS A O 1
ATOM 1466 N N . SER A 1 176 ? -5.721 -1.156 -1.919 1.00 92.44 176 SER A N 1
ATOM 1467 C CA . SER A 1 176 ? -4.517 -1.828 -1.397 1.00 92.44 176 SER A CA 1
ATOM 1468 C C . SER A 1 176 ? -3.865 -2.766 -2.417 1.00 92.44 176 SER A C 1
ATOM 1470 O O . SER A 1 176 ? -2.698 -3.106 -2.268 1.00 92.44 176 SER A O 1
ATOM 1472 N N . ASP A 1 177 ? -4.578 -3.151 -3.478 1.00 92.81 177 ASP A N 1
ATOM 1473 C CA . ASP A 1 177 ? -4.181 -4.205 -4.420 1.00 92.81 177 ASP A CA 1
ATOM 1474 C C . ASP A 1 177 ? -3.345 -3.705 -5.610 1.00 92.81 177 ASP A C 1
ATOM 1476 O O . ASP A 1 177 ? -2.724 -4.509 -6.309 1.00 92.81 177 ASP A O 1
ATOM 1480 N N . ARG A 1 178 ? -3.312 -2.389 -5.857 1.00 95.62 178 ARG A N 1
ATOM 1481 C CA . ARG A 1 178 ? -2.583 -1.786 -6.985 1.00 95.62 178 ARG A CA 1
ATOM 1482 C C . ARG A 1 178 ? -1.250 -1.187 -6.573 1.00 95.62 178 ARG A C 1
ATOM 1484 O O . ARG A 1 178 ? -1.169 -0.469 -5.579 1.00 95.62 178 ARG A O 1
ATOM 1491 N N . TYR A 1 179 ? -0.234 -1.418 -7.393 1.00 96.81 179 TYR A N 1
ATOM 1492 C CA . TYR A 1 179 ? 1.130 -0.937 -7.212 1.00 96.81 179 TYR A CA 1
ATOM 1493 C C . TYR A 1 179 ? 1.628 -0.272 -8.496 1.00 96.81 179 TYR A C 1
ATOM 1495 O O . TYR A 1 179 ? 1.275 -0.662 -9.617 1.00 96.81 179 TYR A O 1
ATOM 1503 N N . SER A 1 180 ? 2.437 0.765 -8.330 1.00 96.75 180 SER A N 1
ATOM 1504 C CA . SER A 1 180 ? 3.301 1.301 -9.373 1.00 96.75 180 SER A CA 1
ATOM 1505 C C . SER A 1 180 ? 4.644 0.571 -9.362 1.00 96.75 180 SER A C 1
ATOM 1507 O O . SER A 1 180 ? 5.008 -0.062 -8.372 1.00 96.75 180 SER A O 1
ATOM 1509 N N . LEU A 1 181 ? 5.408 0.666 -10.452 1.00 96.31 181 LEU A N 1
ATOM 1510 C CA . LEU A 1 181 ? 6.760 0.101 -10.467 1.00 96.31 181 LEU A CA 1
ATOM 1511 C C . LEU A 1 181 ? 7.664 0.811 -9.449 1.00 96.31 181 LEU A C 1
ATOM 1513 O O . LEU A 1 181 ? 8.498 0.175 -8.815 1.00 96.31 181 LEU A O 1
ATOM 1517 N N . GLN A 1 182 ? 7.446 2.113 -9.260 1.00 95.94 182 GLN A N 1
ATOM 1518 C CA . GLN A 1 182 ? 8.126 2.916 -8.251 1.00 95.94 182 GLN A CA 1
ATOM 1519 C C . GLN A 1 182 ? 7.829 2.427 -6.822 1.00 95.94 182 GLN A C 1
ATOM 1521 O O . GLN A 1 182 ? 8.716 2.454 -5.983 1.00 95.94 182 GLN A O 1
ATOM 1526 N N . ASP A 1 183 ? 6.617 1.943 -6.531 1.00 95.88 183 ASP A N 1
ATOM 1527 C CA . ASP A 1 183 ? 6.289 1.380 -5.207 1.00 95.88 183 ASP A CA 1
ATOM 1528 C C . ASP A 1 183 ? 7.128 0.146 -4.883 1.00 95.88 183 ASP A C 1
ATOM 1530 O O . ASP A 1 183 ? 7.572 -0.004 -3.752 1.00 95.88 183 ASP A O 1
ATOM 1534 N N . LEU A 1 184 ? 7.360 -0.711 -5.879 1.00 95.44 184 LEU A N 1
ATOM 1535 C CA . LEU A 1 184 ? 8.167 -1.920 -5.716 1.00 95.44 184 LEU A CA 1
ATOM 1536 C C . LEU A 1 184 ? 9.659 -1.601 -5.593 1.00 95.44 184 LEU A C 1
ATOM 1538 O O . LEU A 1 184 ? 10.379 -2.333 -4.934 1.00 95.44 184 LEU A O 1
ATOM 1542 N N . LEU A 1 185 ? 10.121 -0.522 -6.231 1.00 94.69 185 LEU A N 1
ATOM 1543 C CA . LEU A 1 185 ? 11.508 -0.062 -6.132 1.00 94.69 185 LEU A CA 1
ATOM 1544 C C . LEU A 1 185 ? 11.814 0.590 -4.783 1.00 94.69 185 LEU A C 1
ATOM 1546 O O . LEU A 1 185 ? 12.927 0.474 -4.287 1.00 94.69 185 LEU A O 1
ATOM 1550 N N . ASP A 1 186 ? 10.833 1.280 -4.209 1.00 94.38 186 ASP A N 1
ATOM 1551 C CA . ASP A 1 186 ? 10.998 2.037 -2.970 1.00 94.38 186 ASP A CA 1
ATOM 1552 C C . ASP A 1 186 ? 10.685 1.207 -1.714 1.00 94.38 186 ASP A C 1
ATOM 1554 O O . ASP A 1 186 ? 10.665 1.774 -0.617 1.00 94.38 186 ASP A O 1
ATOM 1558 N N . SER A 1 187 ? 10.409 -0.098 -1.867 1.00 87.50 187 SER A N 1
ATOM 1559 C CA . SER A 1 187 ? 9.856 -0.952 -0.809 1.00 87.50 187 SER A CA 1
ATOM 1560 C C . SER A 1 187 ? 10.685 -0.929 0.471 1.00 87.50 187 SER A C 1
ATOM 1562 O O . SER A 1 187 ? 10.115 -0.841 1.554 1.00 87.50 187 SER A O 1
ATOM 1564 N N . ASP A 1 188 ? 12.009 -0.951 0.336 1.00 75.56 188 ASP A N 1
ATOM 1565 C CA . ASP A 1 188 ? 12.918 -1.182 1.459 1.00 75.56 188 ASP A CA 1
ATOM 1566 C C . ASP A 1 188 ? 13.424 0.129 2.082 1.00 75.56 188 ASP A C 1
ATOM 1568 O O . ASP A 1 188 ? 13.491 0.246 3.303 1.00 75.56 188 ASP A O 1
ATOM 1572 N N . ASP A 1 189 ? 13.746 1.136 1.265 1.00 77.81 189 ASP A N 1
ATOM 1573 C CA . ASP A 1 189 ? 14.512 2.296 1.740 1.00 77.81 189 ASP A CA 1
ATOM 1574 C C . ASP A 1 189 ? 13.648 3.459 2.245 1.00 77.81 189 ASP A C 1
ATOM 1576 O O . ASP A 1 189 ? 14.064 4.205 3.131 1.00 77.81 189 ASP A O 1
ATOM 1580 N N . THR A 1 190 ? 12.463 3.668 1.664 1.00 88.31 190 THR A N 1
ATOM 1581 C CA . THR A 1 190 ? 11.676 4.894 1.920 1.00 88.31 190 THR A CA 1
ATOM 1582 C C . THR A 1 190 ? 10.211 4.619 2.207 1.00 88.31 190 THR A C 1
ATOM 1584 O O . THR A 1 190 ? 9.614 5.273 3.059 1.00 88.31 190 THR A O 1
ATOM 1587 N N . LEU A 1 191 ? 9.620 3.619 1.551 1.00 93.62 191 LEU A N 1
ATOM 1588 C CA . LEU A 1 191 ? 8.176 3.445 1.572 1.00 93.62 191 LEU A CA 1
ATOM 1589 C C . LEU A 1 191 ? 7.637 2.938 2.911 1.00 93.62 191 LEU A C 1
ATOM 1591 O O . LEU A 1 191 ? 6.626 3.452 3.389 1.00 93.62 191 LEU A O 1
ATOM 1595 N N . ILE A 1 192 ? 8.284 1.937 3.511 1.00 94.62 192 ILE A N 1
ATOM 1596 C CA . ILE A 1 192 ? 7.849 1.382 4.800 1.00 94.62 192 ILE A CA 1
ATOM 1597 C C . ILE A 1 192 ? 7.926 2.434 5.916 1.00 94.62 192 ILE A C 1
ATOM 1599 O O . ILE A 1 192 ? 6.903 2.642 6.570 1.00 94.62 192 ILE A O 1
ATOM 1603 N N . PRO A 1 193 ? 9.056 3.144 6.129 1.00 94.44 193 PRO A N 1
ATOM 1604 C CA . PRO A 1 193 ? 9.129 4.196 7.144 1.00 94.44 193 PRO A CA 1
ATOM 1605 C C . PRO A 1 193 ? 8.050 5.273 6.977 1.00 94.44 193 PRO A C 1
ATOM 1607 O O . PRO A 1 193 ? 7.388 5.628 7.955 1.00 94.44 193 PRO A O 1
ATOM 1610 N N . ASP A 1 194 ? 7.817 5.728 5.741 1.00 94.50 194 ASP A N 1
ATOM 1611 C CA . ASP A 1 194 ? 6.780 6.716 5.429 1.00 94.50 194 ASP A CA 1
ATOM 1612 C C . ASP A 1 194 ? 5.383 6.194 5.808 1.00 94.50 194 ASP A C 1
ATOM 1614 O O . ASP A 1 194 ? 4.609 6.881 6.480 1.00 94.50 194 ASP A O 1
ATOM 1618 N N . LEU A 1 195 ? 5.056 4.956 5.422 1.00 95.94 195 LEU A N 1
ATOM 1619 C CA . LEU A 1 195 ? 3.770 4.333 5.746 1.00 95.94 195 LEU A CA 1
ATOM 1620 C C . LEU A 1 195 ? 3.583 4.138 7.251 1.00 95.94 195 LEU A C 1
ATOM 1622 O O . LEU A 1 195 ? 2.500 4.421 7.761 1.00 95.94 195 LEU A O 1
ATOM 1626 N N . VAL A 1 196 ? 4.622 3.702 7.966 1.00 96.25 196 VAL A N 1
ATOM 1627 C CA . VAL A 1 196 ? 4.592 3.536 9.426 1.00 96.25 196 VAL A CA 1
ATOM 1628 C C . VAL A 1 196 ? 4.367 4.878 10.120 1.00 96.25 196 VAL A C 1
ATOM 1630 O O . VAL A 1 196 ? 3.575 4.952 11.064 1.00 96.25 196 VAL A O 1
ATOM 1633 N N . GLN A 1 197 ? 5.005 5.952 9.648 1.00 96.50 197 GLN A N 1
ATOM 1634 C CA . GLN A 1 197 ? 4.799 7.296 10.186 1.00 96.50 197 GLN A CA 1
ATOM 1635 C C . GLN A 1 197 ? 3.352 7.766 9.983 1.00 96.50 197 GLN A C 1
ATOM 1637 O O . GLN A 1 197 ? 2.722 8.246 10.930 1.00 96.50 197 GLN A O 1
ATOM 1642 N N . VAL A 1 198 ? 2.807 7.604 8.772 1.00 97.12 198 VAL A N 1
ATOM 1643 C CA . VAL A 1 198 ? 1.411 7.960 8.471 1.00 97.12 198 VAL A CA 1
ATOM 1644 C C . VAL A 1 198 ? 0.451 7.128 9.317 1.00 97.12 198 VAL A C 1
ATOM 1646 O O . VAL A 1 198 ? -0.417 7.687 9.986 1.00 97.12 198 VAL A O 1
ATOM 1649 N N . HIS A 1 199 ? 0.641 5.810 9.350 1.00 97.44 199 HIS A N 1
ATOM 1650 C CA . HIS A 1 199 ? -0.167 4.889 10.143 1.00 97.44 199 HIS A CA 1
ATOM 1651 C C . HIS A 1 199 ? -0.164 5.268 11.627 1.00 97.44 199 HIS A C 1
ATOM 1653 O O . HIS A 1 199 ? -1.225 5.381 12.238 1.00 97.44 199 HIS A O 1
ATOM 1659 N N . SER A 1 200 ? 1.010 5.548 12.197 1.00 97.75 200 SER A N 1
ATOM 1660 C CA . SER A 1 200 ? 1.146 5.957 13.601 1.00 97.75 200 SER A CA 1
ATOM 1661 C C . SER A 1 200 ? 0.436 7.281 13.877 1.00 97.75 200 SER A C 1
ATOM 1663 O O . SER A 1 200 ? -0.280 7.397 14.868 1.00 97.75 200 SER A O 1
ATOM 1665 N N . SER A 1 201 ? 0.563 8.254 12.972 1.00 97.94 201 SER A N 1
ATOM 1666 C CA . SER A 1 201 ? -0.135 9.540 13.069 1.00 97.94 201 SER A CA 1
ATOM 1667 C C . SER A 1 201 ? -1.660 9.366 13.047 1.00 97.94 201 SER A C 1
ATOM 1669 O O . SER A 1 201 ? -2.367 9.969 13.856 1.00 97.94 201 SER A O 1
ATOM 1671 N N . TRP A 1 202 ? -2.181 8.510 12.161 1.00 97.94 202 TRP A N 1
ATOM 1672 C CA . TRP A 1 202 ? -3.617 8.226 12.062 1.00 97.94 202 TRP A CA 1
ATOM 1673 C C . TRP A 1 202 ? -4.115 7.468 13.292 1.00 97.94 202 TRP A C 1
ATOM 1675 O O . TRP A 1 202 ? -5.156 7.818 13.848 1.00 97.94 202 TRP A O 1
ATOM 1685 N N . ALA A 1 203 ? -3.358 6.469 13.750 1.00 97.94 203 ALA A N 1
ATOM 1686 C CA . ALA A 1 203 ? -3.668 5.702 14.948 1.00 97.94 203 ALA A CA 1
ATOM 1687 C C . ALA A 1 203 ? -3.709 6.593 16.194 1.00 97.94 203 ALA A C 1
ATOM 1689 O O . ALA A 1 203 ? -4.660 6.490 16.965 1.00 97.94 203 ALA A O 1
ATOM 1690 N N . GLN A 1 204 ? -2.738 7.495 16.362 1.00 97.94 204 GLN A N 1
ATOM 1691 C CA . GLN A 1 204 ? -2.714 8.459 17.462 1.00 97.94 204 GLN A CA 1
ATOM 1692 C C . GLN A 1 204 ? -3.968 9.344 17.438 1.00 97.94 204 GLN A C 1
ATOM 1694 O O . GLN A 1 204 ? -4.712 9.410 18.415 1.00 97.94 204 GLN A O 1
ATOM 1699 N N . HIS A 1 205 ? -4.304 9.921 16.282 1.00 98.19 205 HIS A N 1
ATOM 1700 C CA . HIS A 1 205 ? -5.525 10.714 16.166 1.00 98.19 205 HIS A CA 1
ATOM 1701 C C . HIS A 1 205 ? -6.786 9.918 16.539 1.00 98.19 205 HIS A C 1
ATOM 1703 O O . HIS A 1 205 ? -7.644 10.409 17.274 1.00 98.19 205 HIS A O 1
ATOM 1709 N N . ILE A 1 206 ? -6.909 8.691 16.020 1.00 98.12 206 ILE A N 1
ATOM 1710 C CA . ILE A 1 206 ? -8.102 7.857 16.192 1.00 98.12 206 ILE A CA 1
ATOM 1711 C C . ILE A 1 206 ? -8.246 7.367 17.638 1.00 98.12 206 ILE A C 1
ATOM 1713 O O . ILE A 1 206 ? -9.362 7.352 18.158 1.00 98.12 206 ILE A O 1
ATOM 1717 N N . LYS A 1 207 ? -7.141 6.961 18.272 1.00 97.00 207 LYS A N 1
ATOM 1718 C CA . LYS A 1 207 ? -7.148 6.291 19.577 1.00 97.00 207 LYS A CA 1
ATOM 1719 C C . LYS A 1 207 ? -6.990 7.234 20.762 1.00 97.00 207 LYS A C 1
ATOM 1721 O O . LYS A 1 207 ? -7.546 6.937 21.811 1.00 97.00 207 LYS A O 1
ATOM 1726 N N . THR A 1 208 ? -6.236 8.326 20.626 1.00 96.25 208 THR A N 1
ATOM 1727 C CA . THR A 1 208 ? -5.853 9.168 21.774 1.00 96.25 208 THR A CA 1
ATOM 1728 C C . THR A 1 208 ? -6.335 10.601 21.651 1.00 96.25 208 THR A C 1
ATOM 1730 O O . THR A 1 208 ? -6.872 11.140 22.613 1.00 96.25 208 THR A O 1
ATOM 1733 N N . ASP A 1 209 ? -6.210 11.218 20.476 1.00 96.94 209 ASP A N 1
ATOM 1734 C CA . ASP A 1 209 ? -6.356 12.679 20.393 1.00 96.94 209 ASP A CA 1
ATOM 1735 C C . ASP A 1 209 ? -7.796 13.132 20.112 1.00 96.94 209 ASP A C 1
ATOM 1737 O O . ASP A 1 209 ? -8.137 14.294 20.335 1.00 96.94 209 ASP A O 1
ATOM 1741 N N . CYS A 1 210 ? -8.650 12.249 19.579 1.00 97.31 210 CYS A N 1
ATOM 1742 C CA . CYS A 1 210 ? -9.995 12.615 19.139 1.00 97.31 210 CYS A CA 1
ATOM 1743 C C . CYS A 1 210 ? -11.099 11.770 19.781 1.00 97.31 210 CYS A C 1
ATOM 1745 O O . CYS A 1 210 ? -11.328 10.623 19.397 1.00 97.31 210 CYS A O 1
ATOM 1747 N N . GLU A 1 211 ? -11.878 12.390 20.668 1.00 96.00 211 GLU A N 1
ATOM 1748 C CA . GLU A 1 211 ? -13.029 11.764 21.335 1.00 96.00 211 GLU A CA 1
ATOM 1749 C C . GLU A 1 211 ? -14.094 11.256 20.347 1.00 96.00 211 GLU A C 1
ATOM 1751 O O . GLU A 1 211 ? -14.680 10.193 20.547 1.00 96.00 211 GLU A O 1
ATOM 1756 N N . LEU A 1 212 ? -14.311 11.963 19.228 1.00 95.94 212 LEU A N 1
ATOM 1757 C CA . LEU A 1 212 ? -15.252 11.532 18.183 1.00 95.94 212 LEU A CA 1
ATOM 1758 C C . LEU A 1 212 ? -14.816 10.228 17.505 1.00 95.94 212 LEU A C 1
ATOM 1760 O O . LEU A 1 212 ? -15.665 9.426 17.112 1.00 95.94 212 LEU A O 1
ATOM 1764 N N . CYS A 1 213 ? -13.509 10.026 17.330 1.00 97.25 213 CYS A N 1
ATOM 1765 C CA . CYS A 1 213 ? -12.965 8.790 16.779 1.00 97.25 213 CYS A CA 1
ATOM 1766 C C . CYS A 1 213 ? -12.996 7.669 17.822 1.00 97.25 213 CYS A C 1
ATOM 1768 O O . CYS A 1 213 ? -13.431 6.563 17.499 1.00 97.25 213 CYS A O 1
ATOM 1770 N N . GLN A 1 214 ? -12.632 7.974 19.071 1.00 96.12 214 GLN A N 1
ATOM 1771 C CA . GLN A 1 214 ? -12.681 7.029 20.189 1.00 96.12 214 GLN A CA 1
ATOM 1772 C C . GLN A 1 214 ? -14.094 6.488 20.427 1.00 96.12 214 GLN A C 1
ATOM 1774 O O . GLN A 1 214 ? -14.278 5.279 20.551 1.00 96.12 214 GLN A O 1
ATOM 1779 N N . GLY A 1 215 ? -15.112 7.353 20.373 1.00 95.31 215 GLY A N 1
ATOM 1780 C CA . GLY A 1 215 ? -16.518 6.958 20.505 1.00 95.31 215 GLY A CA 1
ATOM 1781 C C . GLY A 1 215 ? -17.035 6.035 19.390 1.00 95.31 215 GLY A C 1
ATOM 1782 O O . GLY A 1 215 ? -18.125 5.483 19.510 1.00 95.31 215 GLY A O 1
ATOM 1783 N N . ARG A 1 216 ? -16.269 5.847 18.305 1.00 95.31 216 ARG A N 1
ATOM 1784 C CA . ARG A 1 216 ? -16.560 4.897 17.212 1.00 95.31 216 ARG A CA 1
ATOM 1785 C C . ARG A 1 216 ? -15.771 3.590 17.321 1.00 95.31 216 ARG A C 1
ATOM 1787 O O . ARG A 1 216 ? -15.833 2.765 16.403 1.00 95.31 216 ARG A O 1
ATOM 1794 N N . GLY A 1 217 ? -14.990 3.426 18.383 1.00 94.69 217 GLY A N 1
ATOM 1795 C CA . GLY A 1 217 ? -14.374 2.155 18.727 1.00 94.69 217 GLY A CA 1
ATOM 1796 C C . GLY A 1 217 ? -15.401 1.144 19.241 1.00 94.69 217 GLY A C 1
ATOM 1797 O O . GLY A 1 217 ? -16.597 1.423 19.359 1.00 94.69 217 GLY A O 1
ATOM 1798 N N . PHE A 1 218 ? -14.932 -0.064 19.522 1.00 95.62 218 PHE A N 1
ATOM 1799 C CA . PHE A 1 218 ? -15.761 -1.194 19.923 1.00 95.62 218 PHE A CA 1
ATOM 1800 C C . PHE A 1 218 ? -15.314 -1.727 21.278 1.00 95.62 218 PHE A C 1
ATOM 1802 O O . PHE A 1 218 ? -14.127 -1.777 21.563 1.00 95.62 218 PHE A O 1
ATOM 1809 N N . ILE A 1 219 ? -16.259 -2.209 22.080 1.00 95.06 219 ILE A N 1
ATOM 1810 C CA . ILE A 1 219 ? -15.956 -2.983 23.285 1.00 95.06 219 ILE A CA 1
ATOM 1811 C C . ILE A 1 219 ? -16.227 -4.453 22.992 1.00 95.06 219 ILE A C 1
ATOM 1813 O O . ILE A 1 219 ? -17.252 -4.812 22.403 1.00 95.06 219 ILE A O 1
ATOM 1817 N N . CYS A 1 220 ? -15.307 -5.322 23.399 1.00 95.06 220 CYS A N 1
ATOM 1818 C CA . CYS A 1 220 ? -15.458 -6.752 23.193 1.00 95.06 220 CYS A CA 1
ATOM 1819 C C . CYS A 1 220 ? -16.542 -7.333 24.117 1.00 95.06 220 CYS A C 1
ATOM 1821 O O . CYS A 1 220 ? -16.319 -7.520 25.306 1.00 95.06 220 CYS A O 1
ATOM 1823 N N . GLU A 1 221 ? -17.688 -7.731 23.553 1.00 91.00 221 GLU A N 1
ATOM 1824 C CA . GLU A 1 221 ? -18.816 -8.321 24.306 1.00 91.00 221 GLU A CA 1
ATOM 1825 C C . GLU A 1 221 ? -18.521 -9.688 24.962 1.00 91.00 221 GLU A C 1
ATOM 1827 O O . GLU A 1 221 ? -19.362 -10.234 25.673 1.00 91.00 221 GLU A O 1
ATOM 1832 N N . LEU A 1 222 ? -17.369 -10.294 24.666 1.00 92.19 222 LEU A N 1
ATOM 1833 C CA . LEU A 1 222 ? -16.990 -11.622 25.157 1.00 92.19 222 LEU A CA 1
ATOM 1834 C C . LEU A 1 222 ? -16.099 -11.595 26.402 1.00 92.19 222 LEU A C 1
ATOM 1836 O O . LEU A 1 222 ? -15.819 -12.654 26.959 1.00 92.19 222 LEU A O 1
ATOM 1840 N N . CYS A 1 223 ? -15.631 -10.422 26.820 1.00 92.88 223 CYS A N 1
ATOM 1841 C CA . CYS A 1 223 ? -14.778 -10.270 27.992 1.00 92.88 223 CYS A CA 1
ATOM 1842 C C . CYS A 1 223 ? -15.186 -9.041 28.804 1.00 92.88 223 CYS A C 1
ATOM 1844 O O . CYS A 1 223 ? -15.923 -8.185 28.329 1.00 92.88 223 CYS A O 1
ATOM 1846 N N . THR A 1 224 ? -14.664 -8.940 30.021 1.00 92.31 224 THR A N 1
ATOM 1847 C CA . THR A 1 224 ? -14.850 -7.775 30.897 1.00 92.31 224 THR A CA 1
ATOM 1848 C C . THR A 1 224 ? -13.806 -6.679 30.672 1.00 92.31 224 THR A C 1
ATOM 1850 O O . THR A 1 224 ? -13.876 -5.642 31.323 1.00 92.31 224 THR A O 1
ATOM 1853 N N . ASN A 1 225 ? -12.841 -6.890 29.766 1.00 92.25 225 ASN A N 1
ATOM 1854 C CA . ASN A 1 225 ? -11.877 -5.857 29.396 1.00 92.25 225 ASN A CA 1
ATOM 1855 C C . ASN A 1 225 ? -12.610 -4.693 28.705 1.00 92.25 225 ASN A C 1
ATOM 1857 O O . ASN A 1 225 ? -13.252 -4.893 27.672 1.00 92.25 225 ASN A O 1
ATOM 1861 N N . ALA A 1 226 ? -12.508 -3.500 29.294 1.00 90.44 226 ALA A N 1
ATOM 1862 C CA . ALA A 1 226 ? -13.104 -2.259 28.802 1.00 90.44 226 ALA A CA 1
ATOM 1863 C C . ALA A 1 226 ? -12.213 -1.520 27.785 1.00 90.44 226 ALA A C 1
ATOM 1865 O O . ALA A 1 226 ? -12.518 -0.391 27.405 1.00 90.44 226 ALA A O 1
ATOM 1866 N N . GLU A 1 227 ? -11.111 -2.137 27.356 1.00 93.00 227 GLU A N 1
ATOM 1867 C CA . GLU A 1 227 ? -10.267 -1.631 26.281 1.00 93.00 227 GLU A CA 1
ATOM 1868 C C . GLU A 1 227 ? -11.071 -1.427 24.991 1.00 93.00 227 GLU A C 1
ATOM 1870 O O . GLU A 1 227 ? -11.813 -2.305 24.534 1.00 93.00 227 GLU A O 1
ATOM 1875 N N . VAL A 1 228 ? -10.913 -0.236 24.413 1.00 95.38 228 VAL A N 1
ATOM 1876 C CA . VAL A 1 228 ? -11.547 0.141 23.154 1.00 95.38 228 VAL A CA 1
ATOM 1877 C C . VAL A 1 228 ? -10.755 -0.457 22.000 1.00 95.38 228 VAL A C 1
ATOM 1879 O O . VAL A 1 228 ? -9.586 -0.140 21.800 1.00 95.38 228 VAL A O 1
ATOM 1882 N N . LEU A 1 229 ? -11.428 -1.286 21.213 1.00 96.50 229 LEU A N 1
ATOM 1883 C CA . LEU A 1 229 ? -10.888 -1.951 20.040 1.00 96.50 229 LEU A CA 1
ATOM 1884 C C . LEU A 1 229 ? -11.239 -1.217 18.758 1.00 96.50 229 LEU A C 1
ATOM 1886 O O . LEU A 1 229 ? -12.357 -0.721 18.569 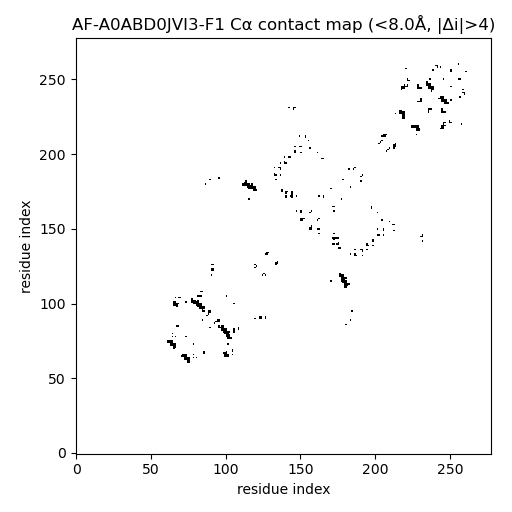1.00 96.50 229 LEU A O 1
ATOM 1890 N N . PHE A 1 230 ? -10.312 -1.277 17.816 1.00 97.25 230 PHE A N 1
ATOM 1891 C CA . PHE A 1 230 ? -10.504 -0.826 16.453 1.00 97.25 230 PHE A CA 1
ATOM 1892 C C . PHE A 1 230 ? -10.311 -1.983 15.465 1.00 97.25 230 PHE A C 1
ATOM 1894 O O . PHE A 1 230 ? -9.558 -2.919 15.729 1.00 97.25 230 PHE A O 1
ATOM 1901 N N . PRO A 1 231 ? -10.975 -1.948 14.295 1.00 96.38 231 PRO A N 1
ATOM 1902 C CA . PRO A 1 231 ? -10.875 -3.028 13.313 1.00 96.38 231 PRO A CA 1
ATOM 1903 C C . PRO A 1 231 ? -9.461 -3.258 12.750 1.00 96.38 231 PRO A C 1
ATOM 1905 O O . PRO A 1 231 ? -9.226 -4.301 12.152 1.00 96.38 231 PRO A O 1
ATOM 1908 N N . PHE A 1 232 ? -8.560 -2.282 12.897 1.00 95.88 232 PHE A N 1
ATOM 1909 C CA . PHE A 1 232 ? -7.164 -2.338 12.453 1.00 95.88 232 PHE A CA 1
ATOM 1910 C C . PHE A 1 232 ? -6.193 -2.748 13.577 1.00 95.88 232 PHE A C 1
ATOM 1912 O O . PHE A 1 232 ? -4.986 -2.724 13.382 1.00 95.88 232 PHE A O 1
ATOM 1919 N N . ASP A 1 233 ? -6.691 -3.112 14.763 1.00 95.44 233 ASP A N 1
ATOM 1920 C CA . ASP A 1 233 ? -5.832 -3.614 15.834 1.00 95.44 233 ASP A CA 1
ATOM 1921 C C . ASP A 1 233 ? -5.422 -5.067 15.584 1.00 95.44 233 ASP A C 1
ATOM 1923 O O . ASP A 1 233 ? -6.242 -5.922 15.242 1.00 95.44 233 ASP A O 1
ATOM 1927 N N . ASN A 1 234 ? -4.158 -5.386 15.856 1.00 92.69 234 ASN A N 1
ATOM 1928 C CA . ASN A 1 234 ? -3.615 -6.741 15.736 1.00 92.69 234 ASN A CA 1
ATOM 1929 C C . ASN A 1 234 ? -4.346 -7.770 16.627 1.00 92.69 234 ASN A C 1
ATOM 1931 O O . ASN A 1 234 ? -4.518 -8.930 16.239 1.00 92.69 234 ASN A O 1
ATOM 1935 N N . ILE A 1 235 ? -4.810 -7.344 17.806 1.00 93.75 235 ILE A N 1
ATOM 1936 C CA . ILE A 1 235 ? -5.574 -8.161 18.758 1.00 93.75 235 ILE A CA 1
ATOM 1937 C C . ILE A 1 235 ? -7.059 -8.271 18.404 1.00 93.75 235 ILE A C 1
ATOM 1939 O O . ILE A 1 235 ? -7.776 -9.036 19.052 1.00 93.75 235 ILE A O 1
ATOM 1943 N N . ALA A 1 236 ? -7.537 -7.537 17.400 1.00 95.19 236 ALA A N 1
ATOM 1944 C CA . ALA A 1 236 ? -8.938 -7.509 17.025 1.00 95.19 236 ALA A CA 1
ATOM 1945 C C . ALA A 1 236 ? -9.268 -8.504 15.899 1.00 95.19 236 ALA A C 1
ATOM 1947 O O . ALA A 1 236 ? -8.425 -8.950 15.115 1.00 95.19 236 ALA A O 1
ATOM 1948 N N . VAL A 1 237 ? -10.544 -8.873 15.835 1.00 95.06 237 VAL A N 1
ATOM 1949 C CA . VAL A 1 237 ? -11.163 -9.588 14.722 1.00 95.06 237 VAL A CA 1
ATOM 1950 C C . VAL A 1 237 ? -12.507 -8.946 14.402 1.00 95.06 237 VAL A C 1
ATOM 1952 O O . VAL A 1 237 ? -13.276 -8.589 15.297 1.00 95.06 237 VAL A O 1
ATOM 1955 N N . VAL A 1 238 ? -12.792 -8.804 13.109 1.00 95.25 238 VAL A N 1
ATOM 1956 C CA . VAL A 1 238 ? -14.038 -8.226 12.604 1.00 95.25 238 VAL A CA 1
ATOM 1957 C C . VAL A 1 238 ? -14.958 -9.348 12.146 1.00 95.25 238 VAL A C 1
ATOM 1959 O O . VAL A 1 238 ? -14.591 -10.167 11.307 1.00 95.25 238 VAL A O 1
ATOM 1962 N N . CYS A 1 239 ? -16.183 -9.386 12.666 1.00 94.69 239 CYS A N 1
ATOM 1963 C CA . CYS A 1 239 ? -17.185 -10.335 12.200 1.00 94.69 239 CYS A CA 1
ATOM 1964 C C . CYS A 1 239 ? -17.610 -10.008 10.758 1.00 94.69 239 CYS A C 1
ATOM 1966 O O . CYS A 1 239 ? -18.134 -8.925 10.498 1.00 94.69 239 CYS A O 1
ATOM 1968 N N . SER A 1 240 ? -17.476 -10.968 9.842 1.00 93.00 240 SER A N 1
ATOM 1969 C CA . SER A 1 240 ? -17.867 -10.821 8.431 1.00 93.00 240 SER A CA 1
ATOM 1970 C C . SER A 1 240 ? -19.366 -10.564 8.227 1.00 93.00 240 SER A C 1
ATOM 1972 O O . SER A 1 240 ? -19.746 -9.886 7.279 1.00 93.00 240 SER A O 1
ATOM 1974 N N . CYS A 1 241 ? -20.225 -11.053 9.127 1.00 92.88 241 CYS A N 1
ATOM 1975 C CA . CYS A 1 241 ? -21.679 -10.931 8.987 1.00 92.88 241 CYS A CA 1
ATOM 1976 C C . CYS A 1 241 ? -22.253 -9.612 9.527 1.00 92.88 241 CYS A C 1
ATOM 1978 O O . CYS A 1 241 ? -23.274 -9.135 9.035 1.00 92.88 241 CYS A O 1
ATOM 1980 N N . CYS A 1 242 ? -21.675 -9.044 10.591 1.00 93.31 242 CYS A N 1
ATOM 1981 C CA . CYS A 1 242 ? -22.251 -7.869 11.264 1.00 93.31 242 CYS A CA 1
ATOM 1982 C C . CYS A 1 242 ? -21.266 -6.733 11.542 1.00 93.31 242 CYS A C 1
ATOM 1984 O O . CYS A 1 242 ? -21.663 -5.745 12.163 1.00 93.31 242 CYS A O 1
ATOM 1986 N N . SER A 1 243 ? -20.006 -6.891 11.131 1.00 93.25 243 SER A N 1
ATOM 1987 C CA . SER A 1 243 ? -18.915 -5.929 11.321 1.00 93.25 243 SER A CA 1
ATOM 1988 C C . SER A 1 243 ? -18.648 -5.545 12.780 1.00 93.25 243 SER A C 1
ATOM 1990 O O . SER A 1 243 ? -18.025 -4.522 13.042 1.00 93.25 243 SER A O 1
ATOM 1992 N N . SER A 1 244 ? -19.111 -6.353 13.741 1.00 94.12 244 SER A N 1
ATOM 1993 C CA . SER A 1 244 ? -18.735 -6.193 15.148 1.00 94.12 244 SER A CA 1
ATOM 19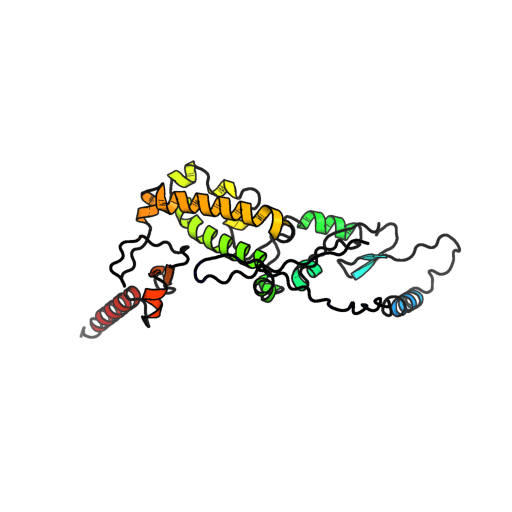94 C C . SER A 1 244 ? -17.266 -6.549 15.326 1.00 94.12 244 SER A C 1
ATOM 1996 O O . SER A 1 244 ? -16.816 -7.548 14.763 1.00 94.12 244 SER A O 1
ATOM 1998 N N . VAL A 1 245 ? -16.554 -5.767 16.131 1.00 95.75 245 VAL A N 1
ATOM 1999 C CA . VAL A 1 245 ? -15.145 -6.001 16.460 1.00 95.75 245 VAL A CA 1
ATOM 2000 C C . VAL A 1 245 ? -15.040 -6.606 17.852 1.00 95.75 245 VAL A C 1
ATOM 2002 O O . VAL A 1 245 ? -15.733 -6.180 18.776 1.00 95.75 245 VAL A O 1
ATOM 2005 N N . MET A 1 246 ? -14.215 -7.638 17.985 1.00 95.62 246 MET A N 1
ATOM 2006 C CA . MET A 1 246 ? -13.998 -8.401 19.216 1.00 95.62 246 MET A CA 1
ATOM 2007 C C . MET A 1 246 ? -12.512 -8.747 19.329 1.00 95.62 246 MET A C 1
ATOM 2009 O O . MET A 1 246 ? -11.799 -8.718 18.328 1.00 95.62 246 MET A O 1
ATOM 2013 N N . HIS A 1 247 ? -12.038 -9.133 20.513 1.00 96.44 247 HIS A N 1
ATOM 2014 C CA . HIS A 1 247 ? -10.696 -9.699 20.631 1.00 96.44 247 HIS A CA 1
ATOM 2015 C C . HIS A 1 247 ? -10.602 -11.016 19.852 1.00 96.44 247 HIS A C 1
ATOM 2017 O O . HIS A 1 247 ? -11.478 -11.882 19.966 1.00 96.44 247 HIS A O 1
ATOM 2023 N N . ARG A 1 248 ? -9.503 -11.201 19.117 1.00 94.81 248 ARG A N 1
ATOM 2024 C CA . ARG A 1 248 ? -9.209 -12.401 18.328 1.00 94.81 248 ARG A CA 1
ATOM 2025 C C . ARG A 1 248 ? -9.239 -13.661 19.191 1.00 94.81 248 ARG A C 1
ATOM 2027 O O . ARG A 1 248 ? -9.889 -14.634 18.824 1.00 94.81 248 ARG A O 1
ATOM 2034 N N . ILE A 1 249 ? -8.611 -13.608 20.367 1.00 94.62 249 ILE A N 1
ATOM 2035 C CA . ILE A 1 249 ? -8.566 -14.728 21.321 1.00 94.62 249 ILE A CA 1
ATOM 2036 C C . ILE A 1 249 ? -9.966 -15.046 21.858 1.00 94.62 249 ILE A C 1
ATOM 2038 O O . ILE A 1 249 ? -10.359 -16.209 21.901 1.00 94.62 249 ILE A O 1
ATOM 2042 N N . CYS A 1 250 ? -10.752 -14.024 22.216 1.00 94.44 250 CYS A N 1
ATOM 2043 C CA . CYS A 1 250 ? -12.111 -14.233 22.710 1.00 94.44 250 CYS A CA 1
ATOM 2044 C C . CYS A 1 250 ? -13.011 -14.862 21.641 1.00 94.44 250 CYS A C 1
ATOM 2046 O O . CYS A 1 250 ? -13.794 -15.761 21.944 1.00 94.44 250 CYS A O 1
ATOM 2048 N N . PHE A 1 251 ? -12.902 -14.408 20.391 1.00 93.81 251 PHE A N 1
ATOM 2049 C CA . PHE A 1 251 ? -13.699 -14.952 19.297 1.00 93.81 251 PHE A CA 1
ATOM 2050 C C . PHE A 1 251 ? -13.294 -16.378 18.921 1.00 93.81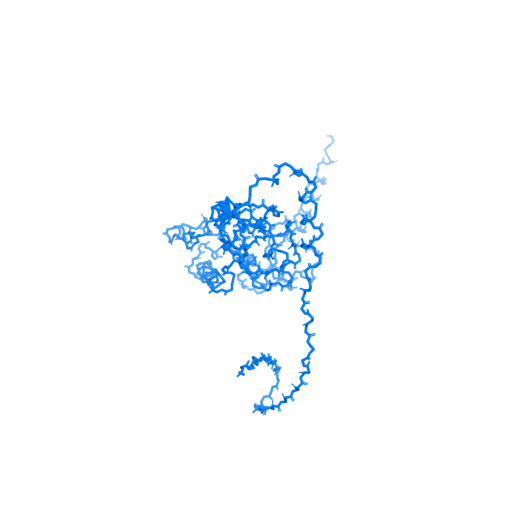 251 PHE A C 1
ATOM 2052 O O . PHE A 1 251 ? -14.176 -17.178 18.639 1.00 93.81 251 PHE A O 1
ATOM 2059 N N . ALA A 1 252 ? -12.003 -16.725 18.978 1.00 92.31 252 ALA A N 1
ATOM 2060 C CA . ALA A 1 252 ? -11.519 -18.073 18.663 1.00 92.31 252 ALA A CA 1
ATOM 2061 C C . ALA A 1 252 ? -12.139 -19.169 19.554 1.00 92.31 252 ALA A C 1
ATOM 2063 O O . ALA A 1 252 ? -12.251 -20.318 19.139 1.00 92.31 252 ALA A O 1
ATOM 2064 N N . GLN A 1 253 ? -12.590 -18.814 20.761 1.00 90.19 253 GLN A N 1
ATOM 2065 C CA . GLN A 1 253 ? -13.281 -19.723 21.684 1.00 90.19 253 GLN A CA 1
ATOM 2066 C C . GLN A 1 253 ? -14.778 -19.894 21.370 1.00 90.19 253 GLN A C 1
ATOM 2068 O O . GLN A 1 253 ? -15.484 -20.628 22.067 1.00 90.19 253 GLN A O 1
ATOM 2073 N N . LYS A 1 254 ? -15.307 -19.184 20.368 1.00 87.94 254 LYS A N 1
ATOM 2074 C CA . LYS A 1 254 ? -16.722 -19.196 19.997 1.00 87.94 254 LYS A CA 1
ATOM 2075 C C . LYS A 1 254 ? -16.888 -19.668 18.560 1.00 87.94 254 LYS A C 1
ATOM 2077 O O . LYS A 1 254 ? -16.180 -19.247 17.658 1.00 87.94 254 LYS A O 1
ATOM 2082 N N . VAL A 1 255 ? -17.914 -20.485 18.341 1.00 84.25 255 VAL A N 1
ATOM 2083 C CA . VAL A 1 255 ? -18.289 -20.953 16.997 1.00 84.25 255 VAL A CA 1
ATOM 2084 C C . VAL A 1 255 ? -18.942 -19.832 16.180 1.00 84.25 255 VAL A C 1
ATOM 2086 O O . VAL A 1 255 ? -18.879 -19.823 14.955 1.00 84.25 255 VAL A O 1
ATOM 2089 N N . MET A 1 256 ? -19.575 -18.862 16.847 1.00 89.06 256 MET A N 1
ATOM 2090 C CA . MET A 1 256 ? -20.323 -17.800 16.181 1.00 89.06 256 MET A CA 1
ATOM 2091 C C . MET A 1 256 ? -20.285 -16.475 16.938 1.00 89.06 256 MET A C 1
ATOM 2093 O O . MET A 1 256 ? -20.137 -16.423 18.159 1.00 89.06 256 MET A O 1
ATOM 2097 N N . CYS A 1 257 ? -20.467 -15.382 16.196 1.00 93.81 257 CYS A N 1
ATOM 2098 C CA . CYS A 1 257 ? -20.537 -14.039 16.760 1.00 93.81 257 CYS A CA 1
ATOM 2099 C C . CYS A 1 257 ? -21.802 -13.879 17.634 1.00 93.81 257 CYS A C 1
ATOM 2101 O O . CYS A 1 257 ? -22.908 -14.075 17.117 1.00 93.81 257 CYS A O 1
ATOM 2103 N N . PRO A 1 258 ? -21.686 -13.436 18.905 1.00 91.94 258 PRO A N 1
ATOM 2104 C CA . PRO A 1 258 ? -22.829 -13.260 19.810 1.00 91.94 258 PRO A CA 1
ATOM 2105 C C . PRO A 1 258 ? -23.907 -12.331 19.253 1.00 91.94 258 PRO A C 1
ATOM 2107 O O . PRO A 1 258 ? -25.102 -12.604 19.360 1.00 91.94 258 PRO A O 1
ATOM 2110 N N . LYS A 1 259 ? -23.493 -11.243 18.595 1.00 92.19 259 LYS A N 1
ATOM 2111 C CA . LYS A 1 259 ? -24.409 -10.286 17.967 1.00 92.19 259 LYS A CA 1
ATOM 2112 C C . LYS A 1 259 ? -25.179 -10.907 16.802 1.00 92.19 259 LYS A C 1
ATOM 2114 O O . LYS A 1 259 ? -26.368 -10.632 16.649 1.00 92.19 259 LYS A O 1
ATOM 2119 N N . CYS A 1 260 ? -24.530 -11.751 16.001 1.00 94.25 260 CYS A N 1
ATOM 2120 C CA . CYS A 1 260 ? -25.193 -12.475 14.914 1.00 94.25 260 CYS A CA 1
ATOM 2121 C C . CYS A 1 260 ? -26.177 -13.511 15.453 1.00 94.25 260 CYS A C 1
ATOM 2123 O O . CYS A 1 260 ? -27.291 -13.600 14.950 1.00 94.25 260 CYS A O 1
ATOM 2125 N N . GLU A 1 261 ? -25.803 -14.218 16.517 1.00 92.88 261 GLU A N 1
ATOM 2126 C CA . GLU A 1 261 ? -26.681 -15.185 17.172 1.00 92.88 261 GLU A CA 1
ATOM 2127 C C . GLU A 1 261 ? -27.940 -14.517 17.745 1.00 92.88 261 GLU A C 1
ATOM 2129 O O . GLU A 1 261 ? -29.056 -14.975 17.502 1.00 92.88 261 GLU A O 1
ATOM 2134 N N . ARG A 1 262 ? -27.792 -13.364 18.417 1.00 93.56 262 ARG A N 1
ATOM 2135 C CA . ARG A 1 262 ? -28.944 -12.571 18.884 1.00 93.56 262 ARG A CA 1
ATOM 2136 C C . ARG A 1 262 ? -29.827 -12.092 17.727 1.00 93.56 262 ARG A C 1
ATOM 2138 O O . ARG A 1 262 ? -31.047 -12.130 17.846 1.00 93.56 262 ARG A O 1
ATOM 2145 N N . ARG A 1 263 ? -29.235 -11.651 16.609 1.00 92.94 263 ARG A N 1
ATOM 2146 C CA . ARG A 1 263 ? -29.985 -11.228 15.409 1.00 92.94 263 ARG A CA 1
ATOM 2147 C C . ARG A 1 263 ? -30.757 -12.384 14.771 1.00 92.94 263 ARG A C 1
ATOM 2149 O O . ARG A 1 263 ? -31.895 -12.179 14.367 1.00 92.94 263 ARG A O 1
ATOM 2156 N N . ARG A 1 264 ? -30.156 -13.576 14.695 1.00 93.00 264 ARG A N 1
ATOM 2157 C CA . ARG A 1 264 ? -30.790 -14.785 14.153 1.00 93.00 264 ARG A CA 1
ATOM 2158 C C . ARG A 1 264 ? -32.013 -15.186 14.979 1.00 93.00 264 ARG A C 1
ATOM 2160 O O . ARG A 1 264 ? -33.096 -15.294 14.422 1.00 93.00 264 ARG A O 1
ATOM 2167 N N . LYS A 1 265 ? -31.861 -15.279 16.305 1.00 93.06 265 LYS A N 1
ATOM 2168 C CA . LYS A 1 265 ? -32.963 -15.619 17.224 1.00 93.06 265 LYS A CA 1
ATOM 2169 C C . LYS A 1 265 ? -34.145 -14.650 17.141 1.00 93.06 265 LYS A C 1
ATOM 2171 O O . LYS A 1 265 ? -35.286 -15.090 17.168 1.00 93.06 265 LYS A O 1
ATOM 2176 N N . ARG A 1 266 ? -33.884 -13.341 17.010 1.00 92.19 266 ARG A N 1
ATOM 2177 C CA . ARG A 1 266 ? -34.952 -12.338 16.832 1.00 92.19 266 ARG A CA 1
ATOM 2178 C C . ARG A 1 266 ? -35.728 -12.551 15.530 1.00 92.19 266 ARG A C 1
ATOM 2180 O O . ARG A 1 266 ? -36.949 -12.566 15.561 1.00 92.19 266 ARG A O 1
ATOM 2187 N N . LYS A 1 267 ? -35.025 -12.807 14.419 1.00 91.12 267 LYS A N 1
ATOM 2188 C CA . LYS A 1 267 ? -35.667 -13.108 13.127 1.00 91.12 267 LYS A CA 1
ATOM 2189 C C . LYS A 1 267 ? -36.514 -14.382 13.163 1.00 91.12 267 LYS A C 1
ATOM 2191 O O . LYS A 1 267 ? -37.571 -14.422 12.550 1.00 91.12 267 LYS A O 1
ATOM 2196 N N . GLU A 1 268 ? -36.055 -15.417 13.865 1.00 89.56 268 GLU A N 1
ATOM 2197 C CA . GLU A 1 268 ? -36.803 -16.675 14.015 1.00 89.56 268 GLU A CA 1
ATOM 2198 C C . GLU A 1 268 ? -38.108 -16.475 14.799 1.00 89.56 268 GLU A C 1
ATOM 2200 O O . GLU A 1 268 ? -39.126 -17.056 14.441 1.00 89.56 268 GLU A O 1
ATOM 2205 N N . GLN A 1 269 ? -38.104 -15.609 15.815 1.00 82.44 269 GLN A N 1
ATOM 2206 C CA . GLN A 1 269 ? -39.301 -15.284 16.599 1.00 82.44 269 GLN A CA 1
ATOM 2207 C C . GLN A 1 269 ? -40.309 -14.438 15.804 1.00 82.44 269 GLN A C 1
ATOM 2209 O O . GLN A 1 269 ? -41.506 -14.708 15.857 1.00 82.44 269 GLN A O 1
ATOM 2214 N N . GLU A 1 270 ? -39.831 -13.473 15.014 1.00 77.94 270 GLU A N 1
ATOM 2215 C CA . GLU A 1 270 ? -40.671 -12.636 14.139 1.00 77.94 270 GLU A CA 1
ATOM 2216 C C . GLU A 1 270 ? -41.320 -13.446 12.995 1.00 77.94 270 GLU A C 1
ATOM 2218 O O . GLU A 1 270 ? -42.455 -13.174 12.610 1.00 77.94 270 GLU A O 1
ATOM 2223 N N . GLY A 1 271 ? -40.648 -14.488 12.487 1.00 60.09 271 GLY A N 1
ATOM 2224 C CA . GLY A 1 271 ? -41.190 -15.366 11.439 1.00 60.09 271 GLY A CA 1
A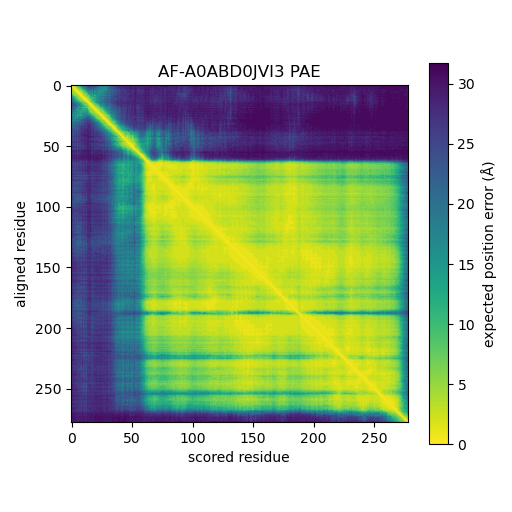TOM 2225 C C . GLY A 1 271 ? -42.280 -16.339 11.911 1.00 60.09 271 GLY A C 1
ATOM 2226 O O . GLY A 1 271 ? -43.068 -16.816 11.098 1.00 60.09 271 GLY A O 1
ATOM 2227 N N . THR A 1 272 ? -42.361 -16.628 13.213 1.00 58.28 272 THR A N 1
ATOM 2228 C CA . THR A 1 272 ? -43.394 -17.524 13.772 1.00 58.28 272 THR A CA 1
ATOM 2229 C C . THR A 1 272 ? -44.727 -16.834 14.069 1.00 58.28 272 THR A C 1
ATOM 2231 O O . THR A 1 272 ? -45.739 -17.515 14.198 1.00 58.28 272 THR A O 1
ATOM 2234 N N . SER A 1 273 ? -44.765 -15.499 14.132 1.00 53.69 273 SER A N 1
ATOM 2235 C CA . SER A 1 273 ? -45.995 -14.734 14.394 1.00 53.69 273 SER A CA 1
ATOM 2236 C C . SER A 1 273 ? -46.888 -14.503 13.167 1.00 53.69 273 SER A C 1
ATOM 2238 O O . SER A 1 273 ? -48.048 -14.152 13.346 1.00 53.69 273 SER A O 1
ATOM 2240 N N . ASP A 1 274 ? -46.395 -14.740 11.946 1.00 5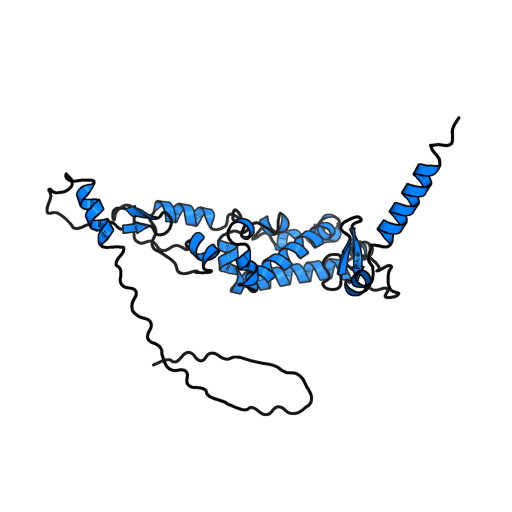3.16 274 ASP A N 1
ATOM 2241 C CA . ASP A 1 274 ? -47.109 -14.410 10.693 1.00 53.16 274 ASP A CA 1
ATOM 2242 C C . ASP A 1 274 ? -47.800 -15.619 10.019 1.00 53.16 274 ASP A C 1
ATOM 2244 O O . ASP A 1 274 ? -48.315 -15.523 8.911 1.00 53.16 274 ASP A O 1
ATOM 2248 N N . SER A 1 275 ? -47.831 -16.780 10.686 1.00 50.53 275 SER A N 1
ATOM 2249 C CA . SER A 1 275 ? -48.502 -18.007 10.200 1.00 50.53 275 SER A CA 1
ATOM 2250 C C . SER A 1 275 ? -49.729 -18.419 11.031 1.00 50.53 275 SER A C 1
ATOM 2252 O O . SER A 1 275 ? -50.274 -19.503 10.836 1.00 50.53 275 SER A O 1
ATOM 2254 N N . GLY A 1 276 ? -50.186 -17.548 11.941 1.00 44.12 276 GLY A N 1
ATOM 2255 C CA . GLY A 1 276 ? -51.343 -17.772 12.820 1.00 44.12 276 GLY A CA 1
ATOM 2256 C C . GLY A 1 276 ? -52.563 -16.880 12.550 1.00 44.12 276 GLY A C 1
ATOM 2257 O O . GLY A 1 276 ? -53.466 -16.842 13.381 1.00 44.12 276 GLY A O 1
ATOM 2258 N N . GLY A 1 277 ? -52.593 -16.140 11.438 1.00 44.28 277 GLY A N 1
ATOM 2259 C CA . GLY A 1 277 ? -53.734 -15.315 11.031 1.00 44.28 277 GLY A CA 1
ATOM 2260 C C . GLY A 1 277 ? -54.650 -16.078 10.080 1.00 44.28 277 GLY A C 1
ATOM 2261 O O . GLY A 1 277 ? -54.281 -16.304 8.931 1.00 44.28 277 GLY A O 1
ATOM 2262 N N . SER A 1 278 ? -55.793 -16.511 10.615 1.00 39.59 278 SER A N 1
ATOM 2263 C CA . SER A 1 278 ? -56.911 -17.177 9.928 1.00 39.59 278 SER A CA 1
ATOM 2264 C C . SER A 1 278 ? -57.581 -16.321 8.857 1.00 39.59 278 SER A C 1
ATOM 2266 O O . SER A 1 278 ? -57.539 -15.077 8.987 1.00 39.59 278 SER A O 1
#

pLDDT: mean 80.16, std 25.61, range [25.33, 98.19]

Organism: NCBI:txid370345

Foldseek 3Di:
DDDDDDDDDDDDDDDDDDDDDDDDDDDDDDDDPDPDDPPVVVVVVVVCVPCVPVPDDPDDDFDWDAAPQPRDTDTCVFWVQDWDAHPLCCLPPVDRGTGGHTPVVVVVCVVQQLPQPDQSCVNPVCVLVVDVLLVLLLLLLVLVLQLVVLLVPDPVSVVVVLLCLCVSRNCSNVDSRTDGNNCSVCSPPPRNVSSVVSSVVSCCCQCPVDPSSQVPFADAPQDPDRDTHGCSDPQWDADPPPRHIHGPVSCVVDPDDPVVVVVVVVVVVVVVVPPPDD

Nearest PDB structures (foldseek):
  6wcw-assembly1_A  TM=8.344E-01  e=1.281E-16  Homo sapiens

Mean predicted aligned error: 13.19 Å

Radius of gyration: 29.25 Å; Cα contacts (8 Å, |Δi|>4): 277; chains: 1; bounding box: 97×44×84 Å